Protein AF-0000000083614565 (afdb_homodimer)

Nearest PDB structures (foldseek):
  2i02-assembly1_A  TM=8.830E-01  e=3.604E-14  Nostoc punctiforme PCC 73102
  2fhq-assembly1_B  TM=9.033E-01  e=1.496E-10  Bacteroides thetaiotaomicron VPI-5482
  2ig6-assembly1_A  TM=7.491E-01  e=2.655E-07  Clostridium acetobutylicum
  5jab-assembly2_D  TM=7.308E-01  e=3.147E-07  Mycobacterium tuberculosis H37Rv
  2ig6-assembly1_B  TM=7.461E-01  e=6.574E-07  Clostridium acetobutylicum

Secondary structure (DSSP, 8-state):
--HHHHHHHHHHHHHHHHH-SEEEEEEE-TTS-EEEEEEEPP-S--SSEEEEEEESSSHHHHHHHH--EEEEEEESSEEEEEEEEEEEE--HHHHHHH--HHHHHHHTS-TTSTTEEEEEEEEEEEEEEESSSSS-EEEEEE---SSS--------SS------/--HHHHHHHHHHHHHHHHH-SEEEEEEE-TTS-EEEEEEEPP-S--SSEEEEEEESSSHHHHHHHH--EEEEEEESSEEEEEEEEEEEE--HHHHHHH--HHHHHHHTS-TTSTTEEEEEEEEEEEEEEESSSSS-EEEEEE---SSS--------SS------

Solvent-accessible surface area (backbone atoms only — not comparable to full-atom values): 18549 Å² total; per-residue (Å²): 126,54,74,64,57,47,52,51,52,47,50,50,51,37,50,54,58,62,70,41,59,57,30,32,46,30,42,40,43,94,87,66,46,36,48,50,45,81,39,59,47,57,91,55,84,64,80,51,52,47,44,33,77,48,57,59,89,37,70,66,44,53,19,38,75,74,42,31,56,23,25,38,38,34,52,73,80,40,36,34,21,36,22,29,39,47,43,82,43,86,45,68,68,59,40,51,71,72,54,50,69,67,53,31,66,72,68,70,51,60,65,79,43,84,52,50,37,30,41,38,31,44,46,41,33,30,35,33,31,42,62,78,50,94,56,72,46,71,47,80,44,61,59,72,70,81,78,87,87,73,80,75,74,76,79,52,82,84,63,86,71,78,73,127,125,52,74,65,55,47,51,51,51,49,50,49,52,36,50,53,59,61,69,40,58,59,29,31,46,31,42,40,42,92,87,66,46,38,48,48,46,82,40,57,46,56,90,56,86,64,79,53,53,46,44,33,78,48,56,58,88,36,71,67,46,53,18,38,75,73,44,30,56,23,27,37,38,33,54,72,81,40,37,34,22,36,22,29,39,46,40,84,44,86,48,67,68,58,40,51,71,72,55,51,70,68,53,30,66,73,66,71,51,60,66,81,42,85,51,52,36,30,41,37,31,44,46,41,33,30,35,34,32,41,62,79,53,94,58,74,46,72,48,81,43,62,59,73,69,84,78,85,83,71,79,76,73,75,80,41,89,74,70,81,70,77,74,124

Sequence (328 aa):
MNGEEYQKTRETLKNIVESADTAMLVTTTLDGHIVSRPMQLQKVEFNGDLWFLTLKDTEKYYEIKHNDVVNVVIAEKSYASITGHAEIVDDLELKKKFWNKAYEDMFNMDYTDPRVTLIKIHAESAEYWDTGSTVKSAFNFVRKVVGNEEPGKPSNSTNQTLELMNGEEYQKTRETLKNIVESADTAMLVTTTLDGHIVSRPMQLQKVEFNGDLWFLTLKDTEKYYEIKHNDVVNVVIAEKSYASITGHAEIVDDLELKKKFWNKAYEDMFNMDYTDPRVTLIKIHAESAEYWDTGSTVKSAFNFVRKVVGNEEPGKPSNSTNQTLEL

pLDDT: mean 84.55, std 22.76, range [18.48, 98.93]

Structure (mmCIF, N/CA/C/O backbone):
data_AF-0000000083614565-model_v1
#
loop_
_entity.id
_entity.type
_entity.pdbx_description
1 polymer 'General stress protein'
#
loop_
_atom_site.group_PDB
_atom_site.id
_atom_site.type_symbol
_atom_site.label_atom_id
_atom_site.label_alt_id
_atom_site.label_comp_id
_atom_site.label_asym_id
_atom_site.label_entity_id
_atom_site.label_seq_id
_atom_site.pdbx_PDB_ins_code
_atom_site.Cartn_x
_atom_site.Cartn_y
_atom_site.Cartn_z
_atom_site.occupancy
_atom_site.B_iso_or_equiv
_atom_site.auth_seq_id
_atom_site.auth_comp_id
_atom_site.auth_asym_id
_atom_site.auth_atom_id
_atom_site.pdbx_PDB_model_num
ATOM 1 N N . MET A 1 1 ? 25.786 -6.888 -3.552 1 58.86 1 MET A N 1
ATOM 2 C CA . MET A 1 1 ? 25.647 -5.749 -4.455 1 58.86 1 MET A CA 1
ATOM 3 C C . MET A 1 1 ? 26.898 -4.877 -4.426 1 58.86 1 MET A C 1
ATOM 5 O O . MET A 1 1 ? 27.426 -4.577 -3.354 1 58.86 1 MET A O 1
ATOM 9 N N . ASN A 1 2 ? 27.491 -4.634 -5.5 1 69.87 2 ASN A N 1
ATOM 10 C CA . ASN A 1 2 ? 28.674 -3.784 -5.434 1 69.87 2 ASN A CA 1
ATOM 11 C C . ASN A 1 2 ? 28.304 -2.328 -5.166 1 69.87 2 ASN A C 1
ATOM 13 O O . ASN A 1 2 ? 27.124 -1.976 -5.147 1 69.87 2 ASN A O 1
ATOM 17 N N . GLY A 1 3 ? 29.31 -1.625 -4.631 1 72.68 3 GLY A N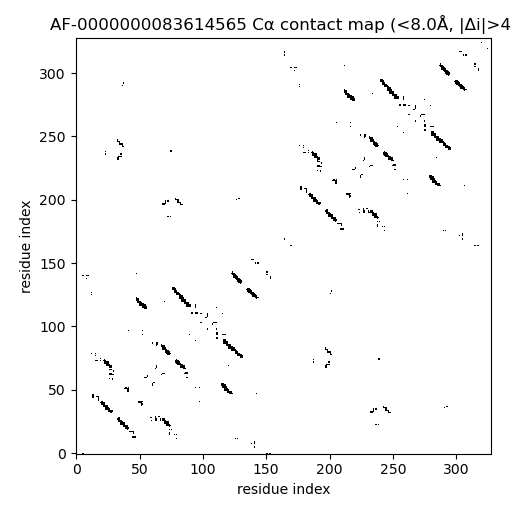 1
ATOM 18 C CA . GLY A 1 3 ? 29.124 -0.227 -4.275 1 72.68 3 GLY A CA 1
ATOM 19 C C . GLY A 1 3 ? 28.411 0.573 -5.349 1 72.68 3 GLY A C 1
ATOM 20 O O . GLY A 1 3 ? 27.541 1.392 -5.045 1 72.68 3 GLY A O 1
ATOM 21 N N . GLU A 1 4 ? 28.734 0.231 -6.579 1 76.77 4 GLU A N 1
ATOM 22 C CA . GLU A 1 4 ? 28.13 0.952 -7.696 1 76.77 4 GLU A CA 1
ATOM 23 C C . GLU A 1 4 ? 26.655 0.591 -7.852 1 76.77 4 GLU A C 1
ATOM 25 O O . GLU A 1 4 ? 25.822 1.462 -8.111 1 76.77 4 GLU A O 1
ATOM 30 N N . GLU A 1 5 ? 26.33 -0.685 -7.731 1 77.47 5 GLU A N 1
ATOM 31 C CA . GLU A 1 5 ? 24.944 -1.132 -7.827 1 77.47 5 GLU A CA 1
ATOM 32 C C . GLU A 1 5 ? 24.093 -0.537 -6.709 1 77.47 5 GLU A C 1
ATOM 34 O O . GLU A 1 5 ? 22.938 -0.169 -6.929 1 77.47 5 GLU A O 1
ATOM 39 N N . TYR A 1 6 ? 24.755 -0.404 -5.631 1 79.6 6 TYR A N 1
ATOM 40 C CA . TYR A 1 6 ? 24.063 0.183 -4.489 1 79.6 6 TYR A CA 1
ATOM 41 C C . TYR A 1 6 ? 23.741 1.651 -4.741 1 79.6 6 TYR A C 1
ATOM 43 O O . TYR A 1 6 ? 22.638 2.112 -4.438 1 79.6 6 TYR A O 1
ATOM 51 N N . GLN A 1 7 ? 24.734 2.347 -5.247 1 82.45 7 GLN A N 1
ATOM 52 C CA . GLN A 1 7 ? 24.531 3.765 -5.522 1 82.45 7 GLN A CA 1
ATOM 53 C C . GLN A 1 7 ? 23.455 3.971 -6.584 1 82.45 7 GLN A C 1
ATOM 55 O O . GLN A 1 7 ? 22.632 4.883 -6.474 1 82.45 7 GLN A O 1
ATOM 60 N N . LYS A 1 8 ? 23.493 3.136 -7.595 1 83.8 8 LYS A N 1
ATOM 61 C CA . LYS A 1 8 ? 22.494 3.239 -8.655 1 83.8 8 LYS A CA 1
ATOM 62 C C . LYS A 1 8 ? 21.094 2.954 -8.12 1 83.8 8 LYS A C 1
ATOM 64 O O . LYS A 1 8 ? 20.135 3.639 -8.481 1 83.8 8 LYS A O 1
ATOM 69 N N . THR A 1 9 ? 21.021 1.896 -7.278 1 83.84 9 THR A N 1
ATOM 70 C CA . THR A 1 9 ? 19.739 1.533 -6.686 1 83.84 9 THR A CA 1
ATOM 71 C C . THR A 1 9 ? 19.216 2.656 -5.796 1 83.84 9 THR A C 1
ATOM 73 O O . THR A 1 9 ? 18.023 2.966 -5.813 1 83.84 9 THR A O 1
ATOM 76 N N . ARG A 1 10 ? 20.087 3.237 -5.092 1 87.39 10 ARG A N 1
ATOM 77 C CA . ARG A 1 10 ? 19.714 4.347 -4.222 1 87.39 10 ARG A CA 1
ATOM 78 C C . ARG A 1 10 ? 19.212 5.536 -5.035 1 87.39 10 ARG A C 1
ATOM 80 O O . ARG A 1 10 ? 18.23 6.181 -4.661 1 87.39 10 ARG A O 1
ATOM 87 N N . GLU A 1 11 ? 19.903 5.868 -6.072 1 91.53 11 GLU A N 1
ATOM 88 C CA . GLU A 1 11 ? 19.517 6.982 -6.933 1 91.53 11 GLU A CA 1
ATOM 89 C C . GLU A 1 11 ? 18.156 6.737 -7.577 1 91.53 11 GLU A C 1
ATOM 91 O O . GLU A 1 11 ? 17.352 7.661 -7.713 1 91.53 11 GLU A O 1
ATOM 96 N N . THR A 1 12 ? 17.962 5.491 -7.965 1 91.2 12 THR A N 1
ATOM 97 C CA . THR A 1 12 ? 16.675 5.141 -8.555 1 91.2 12 THR A CA 1
ATOM 98 C C . THR A 1 12 ? 15.546 5.34 -7.547 1 91.2 12 THR A C 1
ATOM 100 O O . THR A 1 12 ? 14.509 5.921 -7.875 1 91.2 12 THR A O 1
ATOM 103 N N . LEU A 1 13 ? 15.774 4.84 -6.328 1 92.56 13 LEU A N 1
ATOM 104 C CA . LEU A 1 13 ? 14.779 5.024 -5.277 1 92.56 13 LEU A CA 1
ATOM 105 C C . LEU A 1 13 ? 14.538 6.506 -5.011 1 92.56 13 LEU A C 1
ATOM 107 O O . LEU A 1 13 ? 13.392 6.934 -4.852 1 92.56 13 LEU A O 1
ATOM 111 N N . LYS A 1 14 ? 15.598 7.246 -4.949 1 94.92 14 LYS A N 1
ATOM 112 C CA . LYS A 1 14 ? 15.504 8.692 -4.771 1 94.92 14 LYS A CA 1
ATOM 113 C C . LYS A 1 14 ? 14.632 9.324 -5.852 1 94.92 14 LYS A C 1
ATOM 115 O O . LYS A 1 14 ? 13.744 10.124 -5.551 1 94.92 14 LYS A O 1
ATOM 120 N N . ASN A 1 15 ? 14.87 8.936 -7.072 1 95.5 15 ASN A N 1
ATOM 121 C CA . ASN A 1 15 ? 14.099 9.478 -8.186 1 95.5 15 ASN A CA 1
ATOM 122 C C . ASN A 1 15 ? 12.622 9.109 -8.077 1 95.5 15 ASN A C 1
ATOM 124 O O . ASN A 1 15 ? 11.75 9.929 -8.369 1 95.5 15 ASN A O 1
ATOM 128 N N . ILE A 1 16 ? 12.341 7.866 -7.668 1 95.2 16 ILE A N 1
ATOM 129 C CA . ILE A 1 16 ? 10.962 7.414 -7.518 1 95.2 16 ILE A CA 1
ATOM 130 C C . ILE A 1 16 ? 10.258 8.251 -6.453 1 95.2 16 ILE A C 1
ATOM 132 O O . ILE A 1 16 ? 9.162 8.767 -6.684 1 95.2 16 ILE A O 1
ATOM 136 N N . VAL A 1 17 ? 10.897 8.437 -5.346 1 96.72 17 VAL A N 1
ATOM 137 C CA . VAL A 1 17 ? 10.305 9.151 -4.22 1 96.72 17 VAL A CA 1
ATOM 138 C C . VAL A 1 17 ? 10.114 10.622 -4.583 1 96.72 17 VAL A C 1
ATOM 140 O O . VAL A 1 17 ? 9.041 11.188 -4.361 1 96.72 17 VAL A O 1
ATOM 143 N N . GLU A 1 18 ? 11.096 11.227 -5.196 1 97.36 18 GLU A N 1
ATOM 144 C CA . GLU A 1 18 ? 11.075 12.663 -5.457 1 97.36 18 GLU A CA 1
ATOM 145 C C . GLU A 1 18 ? 10.127 13.003 -6.603 1 97.36 18 GLU A C 1
ATOM 147 O O . GLU A 1 18 ? 9.649 14.134 -6.706 1 97.36 18 GLU A O 1
ATOM 152 N N . SER A 1 19 ? 9.859 12.031 -7.432 1 96.18 19 SER A N 1
ATOM 153 C CA . SER A 1 19 ? 8.974 12.285 -8.564 1 96.18 19 SER A CA 1
ATOM 154 C C . SER A 1 19 ? 7.519 12.007 -8.201 1 96.18 19 SER A C 1
ATOM 156 O O . SER A 1 19 ? 6.606 12.394 -8.934 1 96.18 19 SER A O 1
ATOM 158 N N . ALA A 1 20 ? 7.322 11.289 -7.1 1 96.16 20 ALA A N 1
ATOM 159 C CA . ALA A 1 20 ? 5.962 10.922 -6.712 1 96.16 20 ALA A CA 1
ATOM 160 C C . ALA A 1 20 ? 5.259 12.083 -6.015 1 96.16 20 ALA A C 1
ATOM 162 O O . ALA A 1 20 ? 5.869 12.797 -5.216 1 96.16 20 ALA A O 1
ATOM 163 N N . ASP A 1 21 ? 3.979 12.268 -6.326 1 95.17 21 ASP A N 1
ATOM 164 C CA . ASP A 1 21 ? 3.182 13.28 -5.64 1 95.17 21 ASP A CA 1
ATOM 165 C C . ASP A 1 21 ? 2.485 12.693 -4.415 1 95.17 21 ASP A C 1
ATOM 167 O O . ASP A 1 21 ? 2.428 13.331 -3.361 1 95.17 21 ASP A O 1
ATOM 171 N N . THR A 1 22 ? 1.951 11.491 -4.629 1 95.91 22 THR A N 1
ATOM 172 C CA . THR A 1 22 ? 1.125 10.829 -3.625 1 95.91 22 THR A CA 1
ATOM 173 C C . THR A 1 22 ? 1.671 9.44 -3.307 1 95.91 22 THR A C 1
ATOM 175 O O . THR A 1 22 ? 2.139 8.732 -4.2 1 95.91 22 THR A O 1
ATOM 178 N N . ALA A 1 23 ? 1.703 9.103 -2.107 1 97.81 23 ALA A N 1
ATOM 179 C CA . ALA A 1 23 ? 2.019 7.75 -1.657 1 97.81 23 ALA A CA 1
ATOM 180 C C . ALA A 1 23 ? 0.919 7.202 -0.752 1 97.81 23 ALA A C 1
ATOM 182 O O . ALA A 1 23 ? 0.152 7.968 -0.163 1 97.81 23 ALA A O 1
ATOM 183 N N . MET A 1 24 ? 0.775 5.904 -0.728 1 98.7 24 MET A N 1
ATOM 184 C CA . MET A 1 24 ? -0.127 5.265 0.226 1 98.7 24 MET A CA 1
ATOM 185 C C . MET A 1 24 ? 0.608 4.906 1.513 1 98.7 24 MET A C 1
ATOM 187 O O . MET A 1 24 ? 1.548 4.11 1.495 1 98.7 24 MET A O 1
ATOM 191 N N . LEU A 1 25 ? 0.215 5.524 2.587 1 98.86 25 LEU A N 1
ATOM 192 C CA . LEU A 1 25 ? 0.78 5.193 3.891 1 98.86 25 LEU A CA 1
ATOM 193 C C . LEU A 1 25 ? 0.051 4.006 4.514 1 98.86 25 LEU A C 1
ATOM 195 O O . LEU A 1 25 ? -1.17 4.041 4.681 1 98.86 25 LEU A O 1
ATOM 199 N N . VAL A 1 26 ? 0.798 3.001 4.824 1 98.92 26 VAL A N 1
ATOM 200 C CA . VAL A 1 26 ? 0.252 1.77 5.385 1 98.92 26 VAL A CA 1
ATOM 201 C C . VAL A 1 26 ? 0.579 1.691 6.875 1 98.92 26 VAL A C 1
ATOM 203 O O . VAL A 1 26 ? 1.743 1.798 7.268 1 98.92 26 VAL A O 1
ATOM 206 N N . THR A 1 27 ? -0.411 1.567 7.648 1 98.87 27 THR A N 1
ATOM 207 C CA . THR A 1 27 ? -0.255 1.433 9.092 1 98.87 27 THR A CA 1
ATOM 208 C C . THR A 1 27 ? -1.051 0.24 9.614 1 98.87 27 THR A C 1
ATOM 210 O O . THR A 1 27 ? -1.873 -0.328 8.892 1 98.87 27 THR A O 1
ATOM 213 N N . THR A 1 28 ? -0.755 -0.182 10.808 1 98.52 28 THR A N 1
ATOM 214 C CA . THR A 1 28 ? -1.524 -1.194 11.525 1 98.52 28 THR A CA 1
ATOM 215 C C . THR A 1 28 ? -2.507 -0.542 12.493 1 98.52 28 THR A C 1
ATOM 217 O O . THR A 1 28 ? -2.117 0.292 13.313 1 98.52 28 THR A O 1
ATOM 220 N N . THR A 1 29 ? -3.742 -0.904 12.336 1 97.83 29 THR A N 1
ATOM 221 C CA . THR A 1 29 ? -4.763 -0.36 13.224 1 97.83 29 THR A CA 1
ATOM 222 C C . THR A 1 29 ? -4.609 -0.922 14.634 1 97.83 29 THR A C 1
ATOM 224 O O . THR A 1 29 ? -3.877 -1.892 14.845 1 97.83 29 THR A O 1
ATOM 227 N N . LEU A 1 30 ? -5.283 -0.329 15.571 1 96.16 30 LEU A N 1
ATOM 228 C CA . LEU A 1 30 ? -5.194 -0.733 16.97 1 96.16 30 LEU A CA 1
ATOM 229 C C . LEU A 1 30 ? -5.722 -2.151 17.161 1 96.16 30 LEU A C 1
ATOM 231 O O . LEU A 1 30 ? -5.285 -2.864 18.067 1 96.16 30 LEU A O 1
ATOM 235 N N . ASP A 1 31 ? -6.598 -2.599 16.26 1 95.41 31 ASP A N 1
ATOM 236 C CA . ASP A 1 31 ? -7.168 -3.939 16.36 1 95.41 31 ASP A CA 1
ATOM 237 C C . ASP A 1 31 ? -6.407 -4.927 15.479 1 95.41 31 ASP A C 1
ATOM 239 O O . ASP A 1 31 ? -6.837 -6.068 15.303 1 95.41 31 ASP A O 1
ATOM 243 N N . GLY A 1 32 ? -5.361 -4.461 14.856 1 95.74 32 GLY A N 1
ATOM 244 C CA . GLY A 1 32 ? -4.438 -5.394 14.23 1 95.74 32 GLY A CA 1
ATOM 245 C C . GLY A 1 32 ? -4.629 -5.506 12.729 1 95.74 32 GLY A C 1
ATOM 246 O O . GLY A 1 32 ? -3.926 -6.269 12.064 1 95.74 32 GLY A O 1
ATOM 247 N N . HIS A 1 33 ? -5.543 -4.709 12.161 1 97.34 33 HIS A N 1
ATOM 248 C CA . HIS A 1 33 ? -5.702 -4.706 10.711 1 97.34 33 HIS A CA 1
ATOM 249 C C . HIS A 1 33 ? -4.666 -3.807 10.044 1 97.34 33 HIS A C 1
ATOM 251 O O . HIS A 1 33 ? -4.064 -2.954 10.701 1 97.34 33 HIS A O 1
ATOM 257 N N . ILE A 1 34 ? -4.415 -4.088 8.792 1 98.68 34 ILE A N 1
ATOM 258 C CA . ILE A 1 34 ? -3.534 -3.25 7.987 1 98.68 34 ILE A CA 1
ATOM 259 C C . ILE A 1 34 ? -4.366 -2.373 7.054 1 98.68 34 ILE A C 1
ATOM 261 O O . ILE A 1 34 ? -5.24 -2.87 6.34 1 98.68 34 ILE A O 1
ATOM 265 N N . VAL A 1 35 ? -4.135 -1.108 7.1 1 98.43 35 VAL A N 1
ATOM 266 C CA . VAL A 1 35 ? -4.889 -0.166 6.279 1 98.43 35 VAL A CA 1
ATOM 267 C C . VAL A 1 35 ? -3.931 0.809 5.598 1 98.43 35 VAL A C 1
ATOM 269 O O . VAL A 1 35 ? -2.793 0.982 6.041 1 98.43 35 VAL A O 1
ATOM 272 N N . SER A 1 36 ? -4.372 1.404 4.539 1 98.62 36 SER A N 1
ATOM 273 C CA . SER A 1 36 ? -3.581 2.385 3.803 1 98.62 36 SER A CA 1
ATOM 274 C C . SER A 1 36 ? -4.434 3.574 3.375 1 98.62 36 SER A C 1
ATOM 276 O O . SER A 1 36 ? -5.657 3.461 3.267 1 98.62 36 SER A O 1
ATOM 278 N N . ARG A 1 37 ? -3.817 4.713 3.174 1 97.35 37 ARG A N 1
ATOM 279 C CA . ARG A 1 37 ? -4.491 5.899 2.656 1 97.35 37 ARG A CA 1
ATOM 280 C C . ARG A 1 37 ? -3.527 6.776 1.864 1 97.35 37 ARG A C 1
ATOM 282 O O . ARG A 1 37 ? -2.322 6.777 2.127 1 97.35 37 ARG A O 1
ATOM 289 N N . PRO A 1 38 ? -4.065 7.446 0.902 1 96.85 38 PRO A N 1
ATOM 290 C CA . PRO A 1 38 ? -3.186 8.344 0.149 1 96.85 38 PRO A CA 1
ATOM 291 C C . PRO A 1 38 ? -2.742 9.555 0.965 1 96.85 38 PRO A C 1
ATOM 293 O O . PRO A 1 38 ? -3.552 10.158 1.673 1 96.85 38 PRO A O 1
ATOM 296 N N . MET A 1 39 ? -1.475 9.829 0.902 1 96.19 39 MET A N 1
ATOM 297 C CA . MET A 1 39 ? -0.857 10.993 1.531 1 96.19 39 MET A CA 1
ATOM 298 C C . MET A 1 39 ? 0.026 11.742 0.539 1 96.19 39 MET A C 1
ATOM 300 O O . MET A 1 39 ? 0.736 11.124 -0.257 1 96.19 39 MET A O 1
ATOM 304 N N . GLN A 1 40 ? -0.013 13.038 0.583 1 96.11 40 GLN A N 1
ATOM 305 C CA . GLN A 1 40 ? 0.881 13.841 -0.246 1 96.11 40 GLN A CA 1
ATOM 306 C C . GLN A 1 40 ? 2.312 13.792 0.282 1 96.11 40 GLN A C 1
ATOM 308 O O . GLN A 1 40 ? 2.562 14.113 1.445 1 96.11 40 GLN A O 1
ATOM 313 N N . LEU A 1 41 ? 3.218 13.355 -0.574 1 97.21 41 LEU A N 1
ATOM 314 C CA . LEU A 1 41 ? 4.631 13.356 -0.21 1 97.21 41 LEU A CA 1
ATOM 315 C C . LEU A 1 41 ? 5.205 14.768 -0.262 1 97.21 41 LEU A C 1
ATOM 317 O O . LEU A 1 41 ? 4.972 15.502 -1.225 1 97.21 41 LEU A O 1
ATOM 321 N N . GLN A 1 42 ? 5.925 15.113 0.789 1 97.02 42 GLN A N 1
ATOM 322 C CA . GLN A 1 42 ? 6.586 16.413 0.767 1 97.02 42 GLN A CA 1
ATOM 323 C C . GLN A 1 42 ? 7.819 16.389 -0.133 1 97.02 42 GLN A C 1
ATOM 325 O O . GLN A 1 42 ? 8.566 15.409 -0.146 1 97.02 42 GLN A O 1
ATOM 330 N N . LYS A 1 43 ? 7.981 17.49 -0.899 1 94.47 43 LYS A N 1
ATOM 331 C CA . LYS A 1 43 ? 9.042 17.565 -1.9 1 94.47 43 LYS A CA 1
ATOM 332 C C . LYS A 1 43 ? 10.357 18.019 -1.273 1 94.47 43 LYS A C 1
ATOM 334 O O . LYS A 1 43 ? 10.643 19.217 -1.217 1 94.47 43 LYS A O 1
ATOM 339 N N . VAL A 1 44 ? 11.097 17.111 -0.772 1 93.6 44 VAL A N 1
ATOM 340 C CA . VAL A 1 44 ? 12.435 17.342 -0.238 1 93.6 44 VAL A CA 1
ATOM 341 C C . VAL A 1 44 ? 13.399 16.294 -0.788 1 93.6 44 VAL A C 1
ATOM 343 O O . VAL A 1 44 ? 12.972 15.263 -1.314 1 93.6 44 VAL A O 1
ATOM 346 N N . GLU A 1 45 ? 14.673 16.624 -0.673 1 93.51 45 GLU A N 1
ATOM 347 C CA . GLU A 1 45 ? 15.672 15.642 -1.084 1 93.51 45 GLU A CA 1
ATOM 348 C C . GLU A 1 45 ? 15.565 14.366 -0.254 1 93.51 45 GLU A C 1
ATOM 350 O O . GLU A 1 45 ? 15.54 14.42 0.978 1 93.51 45 GLU A O 1
ATOM 355 N N . PHE A 1 46 ? 15.455 13.305 -0.947 1 93.72 46 PHE A N 1
ATOM 356 C CA . PHE A 1 46 ? 15.32 12.03 -0.252 1 93.72 46 PHE A CA 1
ATOM 357 C C . PHE A 1 46 ? 16.659 11.579 0.319 1 93.72 46 PHE A C 1
ATOM 359 O O . PHE A 1 46 ? 17.601 11.314 -0.431 1 93.72 46 PHE A O 1
ATOM 366 N N . ASN A 1 47 ? 16.745 11.467 1.576 1 92.58 47 ASN A N 1
ATOM 367 C CA . ASN A 1 47 ? 17.935 11.023 2.294 1 92.58 47 ASN A CA 1
ATOM 368 C C . ASN A 1 47 ? 17.649 9.786 3.141 1 92.58 47 ASN A C 1
ATOM 370 O O . ASN A 1 47 ? 18.386 9.49 4.083 1 92.58 47 ASN A O 1
ATOM 374 N N . GLY A 1 48 ? 16.547 9.128 2.894 1 94.05 48 GLY A N 1
ATOM 375 C CA . GLY A 1 48 ? 16.11 7.985 3.681 1 94.05 48 GLY A CA 1
ATOM 376 C C . GLY A 1 48 ? 14.873 8.271 4.511 1 94.05 48 GLY A C 1
ATOM 377 O O . GLY A 1 48 ? 14.274 7.354 5.077 1 94.05 48 GLY A O 1
ATOM 378 N N . ASP A 1 49 ? 14.583 9.571 4.5 1 96.89 49 ASP A N 1
ATOM 379 C CA . ASP A 1 49 ? 13.393 9.971 5.245 1 96.89 49 ASP A CA 1
ATOM 380 C C . ASP A 1 49 ? 12.278 10.416 4.3 1 96.89 49 ASP A C 1
ATOM 382 O O . ASP A 1 49 ? 12.54 11.057 3.281 1 96.89 49 ASP A O 1
ATOM 386 N N . LEU A 1 50 ? 11.123 10.071 4.63 1 98.59 50 LEU A N 1
ATOM 387 C CA . LEU A 1 50 ? 9.924 10.579 3.973 1 98.59 50 LEU A CA 1
ATOM 388 C C . LEU A 1 50 ? 9.124 11.472 4.915 1 98.59 50 LEU A C 1
ATOM 390 O O . LEU A 1 50 ? 9.045 11.201 6.116 1 98.59 50 LEU A O 1
ATOM 394 N N . TRP A 1 51 ? 8.458 12.483 4.323 1 98.67 51 TRP A N 1
ATOM 395 C CA . TRP A 1 51 ? 7.743 13.459 5.138 1 98.67 51 TRP A CA 1
ATOM 396 C C . TRP A 1 51 ? 6.31 13.634 4.646 1 98.67 51 TRP A C 1
ATOM 398 O O . TRP A 1 51 ? 6.071 13.752 3.442 1 98.67 51 TRP A O 1
ATOM 408 N N . PHE A 1 52 ? 5.423 13.681 5.604 1 98.3 52 PHE A N 1
ATOM 409 C CA . PHE A 1 52 ? 4.018 13.99 5.364 1 98.3 52 PHE A CA 1
ATOM 410 C C . PHE A 1 52 ? 3.515 15.031 6.357 1 98.3 52 PHE A C 1
ATOM 412 O O . PHE A 1 52 ? 3.931 15.041 7.518 1 98.3 52 PHE A O 1
ATOM 419 N N . LEU A 1 53 ? 2.654 15.869 5.893 1 97.97 53 LEU A N 1
ATOM 420 C CA . LEU A 1 53 ? 1.919 16.786 6.758 1 97.97 53 LEU A CA 1
ATOM 421 C C . LEU A 1 53 ? 0.511 16.266 7.029 1 97.97 53 LEU A C 1
ATOM 423 O O . LEU A 1 53 ? -0.165 15.787 6.116 1 97.97 53 LEU A O 1
ATOM 427 N N . THR A 1 54 ? 0.09 16.304 8.288 1 96.89 54 THR A N 1
ATOM 428 C CA . THR A 1 54 ? -1.228 15.802 8.66 1 96.89 54 THR A CA 1
ATOM 429 C C . THR A 1 54 ? -1.726 16.479 9.933 1 96.89 54 THR A C 1
ATOM 431 O O . THR A 1 54 ? -1.158 17.481 10.373 1 96.89 54 THR A O 1
ATOM 434 N N . LEU A 1 55 ? -2.875 16.044 10.353 1 97.21 55 LEU A N 1
ATOM 435 C CA . LEU A 1 55 ? -3.447 16.517 11.609 1 97.21 55 LEU A CA 1
ATOM 436 C C . LEU A 1 55 ? -3.272 15.479 12.712 1 97.21 55 LEU A C 1
ATOM 438 O O . LEU A 1 55 ? -3.3 14.275 12.447 1 97.21 55 LEU A O 1
ATOM 442 N N . LYS A 1 56 ? -3.072 15.951 13.923 1 97.62 56 LYS A N 1
ATOM 443 C CA . LYS A 1 56 ? -3.086 15.088 15.1 1 97.62 56 LYS A CA 1
ATOM 444 C C . LYS A 1 56 ? -4.463 14.464 15.308 1 97.62 56 LYS A C 1
ATOM 446 O O . LYS A 1 56 ? -5.442 14.889 14.691 1 97.62 56 LYS A O 1
ATOM 451 N N . ASP A 1 57 ? -4.502 13.418 16.06 1 95.8 57 ASP A N 1
ATOM 452 C CA . ASP A 1 57 ? -5.708 12.742 16.527 1 95.8 57 ASP A CA 1
ATOM 453 C C . ASP A 1 57 ? -6.516 12.188 15.355 1 95.8 57 ASP A C 1
ATOM 455 O O . ASP A 1 57 ? -7.742 12.318 15.324 1 95.8 57 ASP A O 1
ATOM 459 N N . THR A 1 58 ? -5.897 11.865 14.322 1 95.83 58 THR A N 1
ATOM 460 C CA . THR A 1 58 ? -6.455 11.084 13.224 1 95.83 58 THR A CA 1
ATOM 461 C C . THR A 1 58 ? -6.149 9.6 13.405 1 95.83 58 THR A C 1
ATOM 463 O O . THR A 1 58 ? -5.367 9.224 14.28 1 95.83 58 THR A O 1
ATOM 466 N N . GLU A 1 59 ? -6.748 8.743 12.691 1 95.65 59 GLU A N 1
ATOM 467 C CA . GLU A 1 59 ? -6.531 7.304 12.801 1 95.65 59 GLU A CA 1
ATOM 468 C C . GLU A 1 59 ? -5.054 6.955 12.645 1 95.65 59 GLU A C 1
ATOM 470 O O . GLU A 1 59 ? -4.49 6.234 13.471 1 95.65 59 GLU A O 1
ATOM 475 N N . LYS A 1 60 ? -4.488 7.526 11.573 1 97.72 60 LYS A N 1
ATOM 476 C CA . LYS A 1 60 ? -3.08 7.218 11.338 1 97.72 60 LYS A CA 1
ATOM 477 C C . LYS A 1 60 ? -2.207 7.727 12.481 1 97.72 60 LYS A C 1
ATOM 479 O O . LYS A 1 60 ? -1.202 7.103 12.827 1 97.72 60 LYS A O 1
ATOM 484 N N . TYR A 1 61 ? -2.562 8.858 13.045 1 98.05 61 TYR A N 1
ATOM 485 C CA . TYR A 1 61 ? -1.835 9.43 14.172 1 98.05 61 TYR A CA 1
ATOM 486 C C . TYR A 1 61 ? -1.804 8.462 15.349 1 98.05 61 TYR A C 1
ATOM 488 O O . TYR A 1 61 ? -0.733 8.152 15.877 1 98.05 61 TYR A O 1
ATOM 496 N N . TYR A 1 62 ? -2.89 7.936 15.743 1 98.2 62 TYR A N 1
ATOM 497 C CA . TYR A 1 62 ? -2.981 7.01 16.866 1 98.2 62 TYR A CA 1
ATOM 498 C C . TYR A 1 62 ? -2.319 5.679 16.531 1 98.2 62 TYR A C 1
ATOM 500 O O . TYR A 1 62 ? -1.684 5.06 17.388 1 98.2 62 TYR A O 1
ATOM 508 N N . GLU A 1 63 ? -2.513 5.254 15.301 1 98.63 63 GLU A N 1
ATOM 509 C CA . GLU A 1 63 ? -1.912 3.996 14.867 1 98.63 63 GLU A CA 1
ATOM 510 C C . GLU A 1 63 ? -0.39 4.049 14.964 1 98.63 63 GLU A C 1
ATOM 512 O O . GLU A 1 63 ? 0.237 3.118 15.473 1 98.63 63 GLU A O 1
ATOM 517 N N . ILE A 1 64 ? 0.201 5.152 14.469 1 98.66 64 ILE A N 1
ATOM 518 C CA . ILE A 1 64 ? 1.65 5.321 14.463 1 98.66 64 ILE A CA 1
ATOM 519 C C . ILE A 1 64 ? 2.166 5.398 15.898 1 98.66 64 ILE A C 1
ATOM 521 O O . ILE A 1 64 ? 3.232 4.861 16.21 1 98.66 64 ILE A O 1
ATOM 525 N N . LYS A 1 65 ? 1.457 6.038 16.786 1 98.07 65 LYS A N 1
ATOM 526 C CA . LYS A 1 65 ? 1.845 6.126 18.191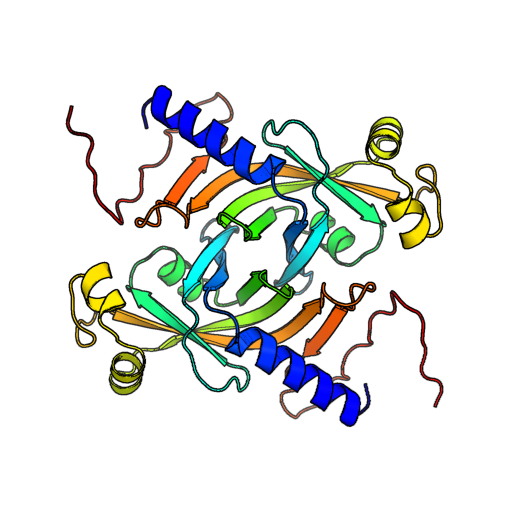 1 98.07 65 LYS A CA 1
ATOM 527 C C . LYS A 1 65 ? 1.84 4.749 18.85 1 98.07 65 LYS A C 1
ATOM 529 O O . LYS A 1 65 ? 2.642 4.482 19.747 1 98.07 65 LYS A O 1
ATOM 534 N N . HIS A 1 66 ? 1.009 3.933 18.414 1 97.58 66 HIS A N 1
ATOM 535 C CA . HIS A 1 66 ? 0.877 2.595 18.979 1 97.58 66 HIS A CA 1
ATOM 536 C C . HIS A 1 66 ? 1.886 1.633 18.359 1 97.58 66 HIS A C 1
ATOM 538 O O . HIS A 1 66 ? 2.401 0.744 19.04 1 97.58 66 HIS A O 1
ATOM 544 N N . ASN A 1 67 ? 2.075 1.672 17.1 1 98.16 67 ASN A N 1
ATOM 545 C CA . ASN A 1 67 ? 3 0.874 16.302 1 98.16 67 ASN A CA 1
ATOM 546 C C . ASN A 1 67 ? 3.642 1.702 15.192 1 98.16 67 ASN A C 1
ATOM 548 O O . ASN A 1 67 ? 2.977 2.066 14.221 1 98.16 67 ASN A O 1
ATOM 552 N N . ASP A 1 68 ? 4.907 1.93 15.307 1 98.67 68 ASP A N 1
ATOM 553 C CA . ASP A 1 68 ? 5.552 2.877 14.402 1 98.67 68 ASP A CA 1
ATOM 554 C C . ASP A 1 68 ? 6.069 2.175 13.149 1 98.67 68 ASP A C 1
ATOM 556 O O . ASP A 1 68 ? 6.689 2.804 12.289 1 98.67 68 ASP A O 1
ATOM 560 N N . VAL A 1 69 ? 5.934 0.815 13.081 1 98.66 69 VAL A N 1
ATOM 561 C CA . VAL A 1 69 ? 6.303 0.067 11.884 1 98.66 69 VAL A CA 1
ATOM 562 C C . VAL A 1 69 ? 5.316 0.373 10.759 1 98.66 69 VAL A C 1
ATOM 564 O O . VAL A 1 69 ? 4.119 0.104 10.886 1 98.66 69 VAL A O 1
ATOM 567 N N . VAL A 1 70 ? 5.767 0.938 9.702 1 98.92 70 VAL A N 1
ATOM 568 C CA . VAL A 1 70 ? 4.885 1.366 8.621 1 98.92 70 VAL A CA 1
ATOM 569 C C . VAL A 1 70 ? 5.481 0.96 7.275 1 98.92 70 VAL A C 1
ATOM 571 O O . VAL A 1 70 ? 6.619 0.49 7.21 1 98.92 70 VAL A O 1
ATOM 574 N N . ASN A 1 71 ? 4.743 1.042 6.264 1 98.91 71 ASN A N 1
ATOM 575 C CA . ASN A 1 71 ? 5.141 0.918 4.866 1 98.91 71 ASN A CA 1
ATOM 576 C C . ASN A 1 71 ? 4.583 2.06 4.021 1 98.91 71 ASN A C 1
ATOM 578 O O . ASN A 1 71 ? 3.48 2.546 4.276 1 98.91 71 ASN A O 1
ATOM 582 N N . VAL A 1 72 ? 5.33 2.505 3.123 1 98.87 72 VAL A N 1
ATOM 583 C CA . VAL A 1 72 ? 4.904 3.498 2.143 1 98.87 72 VAL A CA 1
ATOM 584 C C . VAL A 1 72 ? 4.914 2.884 0.745 1 98.87 72 VAL A C 1
ATOM 586 O O . VAL A 1 72 ? 5.947 2.392 0.284 1 98.87 72 VAL A O 1
ATOM 589 N N . VAL A 1 73 ? 3.782 2.962 0.101 1 98.84 73 VAL A N 1
ATOM 590 C CA . VAL A 1 73 ? 3.614 2.404 -1.236 1 98.84 73 VAL A CA 1
ATOM 591 C C . VAL A 1 73 ? 3.571 3.531 -2.266 1 98.84 73 VAL A C 1
ATOM 593 O O . VAL A 1 73 ? 2.742 4.438 -2.168 1 98.84 73 VAL A O 1
ATOM 596 N N . ILE A 1 74 ? 4.463 3.508 -3.183 1 98 74 ILE A N 1
ATOM 597 C CA . ILE A 1 74 ? 4.398 4.37 -4.358 1 98 74 ILE A CA 1
ATOM 598 C C . ILE A 1 74 ? 4.079 3.534 -5.595 1 98 74 ILE A C 1
ATOM 600 O O . ILE A 1 74 ? 4.788 2.573 -5.903 1 98 74 ILE A O 1
ATOM 604 N N . ALA A 1 75 ? 2.968 3.801 -6.23 1 96.43 75 ALA A N 1
ATOM 605 C CA . ALA A 1 75 ? 2.515 3.09 -7.423 1 96.43 75 ALA A CA 1
ATOM 606 C C . ALA A 1 75 ? 2.079 4.067 -8.511 1 96.43 75 ALA A C 1
ATOM 608 O O . ALA A 1 75 ? 0.883 4.233 -8.763 1 96.43 75 ALA A O 1
ATOM 609 N N . GLU A 1 76 ? 2.908 4.694 -9.164 1 92.54 76 GLU A N 1
ATOM 610 C CA . GLU A 1 76 ? 2.673 5.612 -10.274 1 92.54 76 GLU A CA 1
ATOM 611 C C . GLU A 1 76 ? 3.371 5.134 -11.543 1 92.54 76 GLU A C 1
ATOM 613 O O . GLU A 1 76 ? 3.067 4.055 -12.056 1 92.54 76 GLU A O 1
ATOM 618 N N . LYS A 1 77 ? 4.492 5.726 -11.918 1 88.12 77 LYS A N 1
ATOM 619 C CA . LYS A 1 77 ? 5.262 5.269 -13.071 1 88.12 77 LYS A CA 1
ATOM 620 C C . LYS A 1 77 ? 6.083 4.03 -12.729 1 88.12 77 LYS A C 1
ATOM 622 O O . LYS A 1 77 ? 6.365 3.205 -13.6 1 88.12 77 LYS A O 1
ATOM 627 N N . SER A 1 78 ? 6.518 3.98 -11.534 1 92.62 78 SER A N 1
ATOM 628 C CA . SER A 1 78 ? 7.203 2.845 -10.923 1 92.62 78 SER A CA 1
ATOM 629 C C . SER A 1 78 ? 6.531 2.431 -9.619 1 92.62 78 SER A C 1
ATOM 631 O O . SER A 1 78 ? 5.66 3.14 -9.11 1 92.62 78 SER A O 1
ATOM 633 N N . TYR A 1 79 ? 6.882 1.234 -9.226 1 96.2 79 TYR A N 1
ATOM 634 C CA . TYR A 1 79 ? 6.404 0.775 -7.926 1 96.2 79 TYR A CA 1
ATOM 635 C C . TYR A 1 79 ? 7.518 0.825 -6.887 1 96.2 79 TYR A C 1
ATOM 637 O O . TYR A 1 79 ? 8.67 0.503 -7.187 1 96.2 79 TYR A O 1
ATOM 645 N N . ALA A 1 80 ? 7.189 1.202 -5.732 1 97.02 80 ALA A N 1
ATOM 646 C CA . ALA A 1 80 ? 8.137 1.123 -4.625 1 97.02 80 ALA A CA 1
ATOM 647 C C . ALA A 1 80 ? 7.434 0.738 -3.326 1 97.02 80 ALA A C 1
ATOM 649 O O . ALA A 1 80 ? 6.321 1.195 -3.057 1 97.02 80 ALA A O 1
ATOM 650 N N . SER A 1 81 ? 8.004 -0.127 -2.616 1 97.95 81 SER A N 1
ATOM 651 C CA . SER A 1 81 ? 7.667 -0.491 -1.243 1 97.95 81 SER A CA 1
ATOM 652 C C . SER A 1 81 ? 8.752 -0.041 -0.27 1 97.95 81 SER A C 1
ATOM 654 O O . SER A 1 81 ? 9.868 -0.564 -0.292 1 97.95 81 SER A O 1
ATOM 656 N N . ILE A 1 82 ? 8.425 0.904 0.58 1 98.2 82 ILE A N 1
ATOM 657 C CA . ILE A 1 82 ? 9.399 1.414 1.539 1 98.2 82 ILE A CA 1
ATOM 658 C C . ILE A 1 82 ? 8.955 1.069 2.959 1 98.2 82 ILE A C 1
ATOM 660 O O . ILE A 1 82 ? 7.894 1.509 3.408 1 98.2 82 ILE A O 1
ATOM 664 N N . THR A 1 83 ? 9.736 0.271 3.608 1 98.4 83 THR A N 1
ATOM 665 C CA . THR A 1 83 ? 9.463 -0.169 4.971 1 98.4 83 THR A CA 1
ATOM 666 C C . THR A 1 83 ? 10.316 0.606 5.971 1 98.4 83 THR A C 1
ATOM 668 O O . THR A 1 83 ? 11.504 0.837 5.735 1 98.4 83 THR A O 1
ATOM 671 N N . GLY A 1 84 ? 9.65 1.034 7.06 1 98.22 84 GLY A N 1
ATOM 672 C CA . GLY A 1 84 ? 10.42 1.75 8.065 1 98.22 84 GLY A CA 1
ATOM 673 C C . GLY A 1 84 ? 9.614 2.086 9.305 1 98.22 84 GLY A C 1
ATOM 674 O O . GLY A 1 84 ? 8.62 1.422 9.605 1 98.22 84 GLY A O 1
ATOM 675 N N . HIS A 1 85 ? 10.126 3.066 10.068 1 98.63 85 HIS A N 1
ATOM 676 C CA . HIS A 1 85 ? 9.496 3.527 11.3 1 98.63 85 HIS A CA 1
ATOM 677 C C . HIS A 1 85 ? 9.039 4.976 11.176 1 98.63 85 HIS A C 1
ATOM 679 O O . HIS A 1 85 ? 9.76 5.815 10.63 1 98.63 85 HIS A O 1
ATOM 685 N N . ALA A 1 86 ? 7.87 5.182 11.639 1 98.86 86 ALA A N 1
ATOM 686 C CA . ALA A 1 86 ? 7.292 6.523 11.602 1 98.86 86 ALA A CA 1
ATOM 687 C C . ALA A 1 86 ? 7.466 7.233 12.942 1 98.86 86 ALA A C 1
ATOM 689 O O . ALA A 1 86 ? 7.407 6.6 13.999 1 98.86 86 ALA A O 1
ATOM 690 N N . GLU A 1 87 ? 7.627 8.466 12.864 1 98.63 87 GLU A N 1
ATOM 691 C CA . GLU A 1 87 ? 7.667 9.333 14.038 1 98.63 87 GLU A CA 1
ATOM 692 C C . GLU A 1 87 ? 6.842 10.598 13.818 1 98.63 87 GLU A C 1
ATOM 694 O O . GLU A 1 87 ? 6.807 11.138 12.71 1 98.63 87 GLU A O 1
ATOM 699 N N . ILE A 1 88 ? 6.17 11.014 14.916 1 98.69 88 ILE A N 1
ATOM 700 C CA . ILE A 1 88 ? 5.469 12.292 14.884 1 98.69 88 ILE A CA 1
ATOM 701 C C . ILE A 1 88 ? 6.435 13.42 15.241 1 98.69 88 ILE A C 1
ATOM 703 O O . ILE A 1 88 ? 7.119 13.359 16.266 1 98.69 88 ILE A O 1
ATOM 707 N N . VAL A 1 89 ? 6.522 14.373 14.334 1 98.47 89 VAL A N 1
ATOM 708 C CA . VAL A 1 89 ? 7.466 15.471 14.509 1 98.47 89 VAL A CA 1
ATOM 709 C C . VAL A 1 89 ? 6.71 16.797 14.579 1 98.47 89 VAL A C 1
ATOM 711 O O . VAL A 1 89 ? 5.949 17.133 13.669 1 98.47 89 VAL A O 1
ATOM 714 N N . ASP A 1 90 ? 6.911 17.468 15.666 1 97.63 90 ASP A N 1
ATOM 715 C CA . ASP A 1 90 ? 6.327 18.796 15.831 1 97.63 90 ASP A CA 1
ATOM 716 C C . ASP A 1 90 ? 7.397 19.882 15.74 1 97.63 90 ASP A C 1
ATOM 718 O O . ASP A 1 90 ? 7.979 20.273 16.753 1 97.63 90 ASP A O 1
ATOM 722 N N . ASP A 1 91 ? 7.696 20.289 14.597 1 97.81 91 ASP A N 1
ATOM 723 C CA . ASP A 1 91 ? 8.707 21.296 14.289 1 97.81 91 ASP A CA 1
ATOM 724 C C . ASP A 1 91 ? 8.106 22.451 13.491 1 97.81 91 ASP A C 1
ATOM 726 O O . ASP A 1 91 ? 7.767 22.291 12.316 1 97.81 91 ASP A O 1
ATOM 730 N N . LEU A 1 92 ? 8.005 23.618 14.131 1 97.91 92 LEU A N 1
ATOM 731 C CA . LEU A 1 92 ? 7.325 24.765 13.539 1 97.91 92 LEU A CA 1
ATOM 732 C C . LEU A 1 92 ? 8.002 25.187 12.239 1 97.91 92 LEU A C 1
ATOM 734 O O . LEU A 1 92 ? 7.328 25.569 11.279 1 97.91 92 LEU A O 1
ATOM 738 N N . GLU A 1 93 ? 9.292 25.177 12.179 1 97.94 93 GLU A N 1
ATOM 739 C CA . GLU A 1 93 ? 10.025 25.583 10.984 1 97.94 93 GLU A CA 1
ATOM 740 C C . GLU A 1 93 ? 9.75 24.636 9.819 1 97.94 93 GLU A C 1
ATOM 742 O O . GLU A 1 93 ? 9.603 25.076 8.676 1 97.94 93 GLU A O 1
ATOM 747 N N . LEU A 1 94 ? 9.725 23.335 10.096 1 97.57 94 LEU A N 1
ATOM 748 C CA . LEU A 1 94 ? 9.434 22.356 9.054 1 97.57 94 LEU A CA 1
ATOM 749 C C . LEU A 1 94 ? 7.984 22.468 8.593 1 97.57 94 LEU A C 1
ATOM 751 O O . LEU A 1 94 ? 7.697 22.354 7.399 1 97.57 94 LEU A O 1
ATOM 755 N N . LYS A 1 95 ? 7.076 22.621 9.543 1 98.09 95 LYS A N 1
ATOM 756 C CA . LYS A 1 95 ? 5.68 22.837 9.173 1 98.09 95 LYS A CA 1
ATOM 757 C C . LYS A 1 95 ? 5.542 24.016 8.214 1 98.09 95 LYS A C 1
ATOM 759 O O . LYS A 1 95 ? 4.836 23.924 7.208 1 98.09 95 LYS A O 1
ATOM 764 N N . LYS A 1 96 ? 6.174 25.104 8.557 1 97.79 96 LYS A N 1
ATOM 765 C CA . LYS A 1 96 ? 6.153 26.294 7.711 1 97.79 96 LYS A CA 1
ATOM 766 C C . LYS A 1 96 ? 6.686 25.985 6.315 1 97.79 96 LYS A C 1
ATOM 768 O O . LYS A 1 96 ? 6.094 26.394 5.314 1 97.79 96 LYS A O 1
ATOM 773 N N . LYS A 1 97 ? 7.828 25.309 6.303 1 97.53 97 LYS A N 1
ATOM 774 C CA . LYS A 1 97 ? 8.494 24.971 5.048 1 97.53 97 LYS A CA 1
ATOM 775 C C . LYS A 1 97 ? 7.569 24.177 4.131 1 97.53 97 LYS A C 1
ATOM 777 O O . LYS A 1 97 ? 7.571 24.377 2.914 1 97.53 97 LYS A O 1
ATOM 782 N N . PHE A 1 98 ? 6.792 23.215 4.686 1 97.27 98 PHE A N 1
ATOM 783 C CA . PHE A 1 98 ? 5.978 22.293 3.903 1 97.27 98 PHE A CA 1
ATOM 784 C C . PHE A 1 98 ? 4.583 22.863 3.674 1 97.27 98 PHE A C 1
ATOM 786 O O . PHE A 1 98 ? 3.792 22.296 2.917 1 97.27 98 PHE A O 1
ATOM 793 N N . TRP A 1 99 ? 4.222 23.978 4.207 1 97.15 99 TRP A N 1
ATOM 794 C CA . TRP A 1 99 ? 2.889 24.57 4.162 1 97.15 99 TRP A CA 1
ATOM 795 C C . TRP A 1 99 ? 2.654 25.283 2.834 1 97.15 99 TRP A C 1
ATOM 797 O O . TRP A 1 99 ? 3.574 25.883 2.274 1 97.15 99 TRP A O 1
ATOM 807 N N . ASN A 1 100 ? 1.51 25.142 2.334 1 95.38 100 ASN A N 1
ATOM 808 C CA . ASN A 1 100 ? 1.098 25.873 1.141 1 95.38 100 ASN A CA 1
ATOM 809 C C . ASN A 1 100 ? -0.396 26.186 1.163 1 95.38 100 ASN A C 1
ATOM 811 O O . ASN A 1 100 ? -1.084 25.883 2.139 1 95.38 100 ASN A O 1
ATOM 815 N N . LYS A 1 101 ? -0.861 26.839 0.186 1 94.22 101 LYS A N 1
ATOM 816 C CA . LYS A 1 101 ? -2.244 27.303 0.139 1 94.22 101 LYS A CA 1
ATOM 817 C C . LYS A 1 101 ? -3.218 26.128 0.107 1 94.22 101 LYS A C 1
ATOM 819 O O . LYS A 1 101 ? -4.309 26.204 0.676 1 94.22 101 LYS A O 1
ATOM 824 N N . ALA A 1 102 ? -2.851 25.08 -0.514 1 91.86 102 ALA A N 1
ATOM 825 C CA . ALA A 1 102 ? -3.717 23.906 -0.589 1 91.86 102 ALA A CA 1
ATOM 826 C C . ALA A 1 102 ? -4.02 23.358 0.803 1 91.86 102 ALA A C 1
ATOM 828 O O . ALA A 1 102 ? -5.161 22.995 1.099 1 91.86 102 ALA A O 1
ATOM 829 N N . TYR A 1 103 ? -3.004 23.281 1.638 1 93.79 103 TYR A N 1
ATOM 830 C CA . TYR A 1 103 ? -3.209 22.814 3.005 1 93.79 103 TYR A CA 1
ATOM 831 C C . TYR A 1 103 ? -4.074 23.791 3.792 1 93.79 103 TYR A C 1
ATOM 833 O O . TYR A 1 103 ? -4.918 23.379 4.591 1 93.79 103 TYR A O 1
ATOM 841 N N . GLU A 1 104 ? -3.777 25.054 3.613 1 93.98 104 GLU A N 1
ATOM 842 C CA . GLU A 1 104 ? -4.598 26.067 4.269 1 93.98 104 GLU A CA 1
ATOM 843 C C . GLU A 1 104 ? -6.078 25.866 3.954 1 93.98 104 GLU A C 1
ATOM 845 O O . GLU A 1 104 ? -6.923 25.928 4.849 1 93.98 104 GLU A O 1
ATOM 850 N N . ASP A 1 105 ? -6.418 25.616 2.758 1 91.8 105 ASP A N 1
ATOM 851 C CA . ASP A 1 105 ? -7.795 25.426 2.312 1 91.8 105 ASP A CA 1
ATOM 852 C C . ASP A 1 105 ? -8.36 24.103 2.824 1 91.8 105 ASP A C 1
ATOM 854 O O . ASP A 1 105 ? -9.514 24.04 3.255 1 91.8 105 ASP A O 1
ATOM 858 N N . MET A 1 106 ? -7.549 23.12 2.832 1 90.44 106 MET A N 1
ATOM 859 C CA . MET A 1 106 ? -7.979 21.776 3.207 1 90.44 106 MET A CA 1
ATOM 860 C C . MET A 1 106 ? -8.273 21.696 4.701 1 90.44 106 MET A C 1
ATOM 862 O O . MET A 1 106 ? -9.261 21.085 5.112 1 90.44 106 MET A O 1
ATOM 866 N N . PHE A 1 107 ? -7.386 22.285 5.443 1 93.53 107 PHE A N 1
ATOM 867 C CA . PHE A 1 107 ? -7.482 22.118 6.888 1 93.53 107 PHE A CA 1
ATOM 868 C C . PHE A 1 107 ? -8.2 23.302 7.524 1 93.53 107 PHE A C 1
ATOM 870 O O . PHE A 1 107 ? -8.596 23.242 8.69 1 93.53 107 PHE A O 1
ATOM 877 N N . ASN A 1 108 ? -8.375 24.388 6.734 1 95.34 108 ASN A N 1
ATOM 878 C CA . ASN A 1 108 ? -8.986 25.622 7.217 1 95.34 108 ASN A CA 1
ATOM 879 C C . ASN A 1 108 ? -8.286 26.142 8.468 1 95.34 108 ASN A C 1
ATOM 881 O O . ASN A 1 108 ? -8.94 26.466 9.461 1 95.34 108 ASN A O 1
ATOM 885 N N . MET A 1 109 ? -7.044 26.116 8.519 1 96.64 109 MET A N 1
ATOM 886 C CA . MET A 1 109 ? -6.141 26.591 9.564 1 96.64 109 MET A CA 1
ATOM 887 C C . MET A 1 109 ? -4.771 26.93 8.986 1 96.64 109 MET A C 1
ATOM 889 O O . MET A 1 109 ? -4.539 26.762 7.788 1 96.64 109 MET A O 1
ATOM 893 N N . ASP A 1 110 ? -3.91 27.481 9.873 1 96.68 110 ASP A N 1
ATOM 894 C CA . ASP A 1 110 ? -2.559 27.766 9.402 1 96.68 110 ASP A CA 1
ATOM 895 C C . ASP A 1 110 ? -1.539 26.84 10.061 1 96.68 110 ASP A C 1
ATOM 897 O O . ASP A 1 110 ? -1.895 26.027 10.917 1 96.68 110 ASP A O 1
ATOM 901 N N . TYR A 1 111 ? -0.268 26.956 9.586 1 97.31 111 TYR A N 1
ATOM 902 C CA . TYR A 1 111 ? 0.772 26.012 9.978 1 97.31 111 TYR A CA 1
ATOM 903 C C . TYR A 1 111 ? 1.103 26.149 11.459 1 97.31 111 TYR A C 1
ATOM 905 O O . TYR A 1 111 ? 1.782 25.293 12.031 1 97.31 111 TYR A O 1
ATOM 913 N N . THR A 1 112 ? 0.659 27.212 12.177 1 97.95 112 THR A N 1
ATOM 914 C CA . THR A 1 112 ? 0.973 27.427 13.585 1 97.95 112 THR A CA 1
ATOM 915 C C . THR A 1 112 ? -0.027 26.701 14.48 1 97.95 112 THR A C 1
ATOM 917 O O . THR A 1 112 ? 0.185 26.582 15.688 1 97.95 112 THR A O 1
ATOM 920 N N . ASP A 1 113 ? -1.162 26.289 13.921 1 97.69 113 ASP A N 1
ATOM 921 C CA . ASP A 1 113 ? -2.157 25.552 14.694 1 97.69 113 ASP A CA 1
ATOM 922 C C . ASP A 1 113 ? -1.547 24.301 15.322 1 97.69 113 ASP A C 1
ATOM 924 O O . ASP A 1 113 ? -0.881 23.519 14.64 1 97.69 113 ASP A O 1
ATOM 928 N N . PRO A 1 114 ? -1.704 24.067 16.612 1 97.3 114 PRO A N 1
ATOM 929 C CA . PRO A 1 114 ? -1.06 22.951 17.31 1 97.3 114 PRO A CA 1
ATOM 930 C C . PRO A 1 114 ? -1.57 21.59 16.841 1 97.3 114 PRO A C 1
ATOM 932 O O . PRO A 1 114 ? -0.952 20.562 17.13 1 97.3 114 PRO A O 1
ATOM 935 N N . ARG A 1 115 ? -2.632 21.564 16.146 1 97.8 115 ARG A N 1
ATOM 936 C CA . ARG A 1 115 ? -3.175 20.309 15.639 1 97.8 115 ARG A CA 1
ATOM 937 C C . ARG A 1 115 ? -2.399 19.831 14.416 1 97.8 115 ARG A C 1
ATOM 939 O O . ARG A 1 115 ? -2.456 18.652 14.06 1 97.8 115 ARG A O 1
ATOM 946 N N . VAL A 1 116 ? -1.752 20.754 13.72 1 98.19 116 VAL A N 1
ATOM 947 C CA . VAL A 1 116 ? -0.936 20.391 12.565 1 98.19 116 VAL A CA 1
ATOM 948 C C . VAL A 1 116 ? 0.338 19.69 13.032 1 98.19 116 VAL A C 1
ATOM 950 O O . VAL A 1 116 ? 0.968 20.116 14.002 1 98.19 116 VAL A O 1
ATOM 953 N N . THR A 1 117 ? 0.708 18.62 12.399 1 98.38 117 THR A N 1
ATOM 954 C CA . THR A 1 117 ? 1.944 17.912 12.715 1 98.38 117 THR A CA 1
ATOM 955 C C . THR A 1 117 ? 2.532 17.265 11.465 1 98.38 117 THR A C 1
ATOM 957 O O . THR A 1 117 ? 1.981 17.401 10.371 1 98.38 117 THR A O 1
ATOM 960 N N . LEU A 1 118 ? 3.722 16.659 11.645 1 98.67 118 LEU A N 1
ATOM 961 C CA . LEU A 1 118 ? 4.42 15.968 10.567 1 98.67 118 LEU A CA 1
ATOM 962 C C . LEU A 1 118 ? 4.619 14.494 10.905 1 98.67 118 LEU A C 1
ATOM 964 O O . LEU A 1 118 ? 4.804 14.14 12.072 1 98.67 118 LEU A O 1
ATOM 968 N N . ILE A 1 119 ? 4.507 13.693 9.941 1 98.88 119 ILE A N 1
ATOM 969 C CA . ILE A 1 119 ? 4.963 12.311 10.039 1 98.88 119 ILE A CA 1
ATOM 970 C C . ILE A 1 119 ? 6.291 12.152 9.302 1 98.88 119 ILE A C 1
ATOM 972 O O . ILE A 1 119 ? 6.394 12.481 8.118 1 98.88 119 ILE A O 1
ATOM 976 N N . LYS A 1 120 ? 7.249 11.781 9.987 1 98.87 120 LYS A N 1
ATOM 977 C CA . LYS A 1 120 ? 8.544 11.423 9.417 1 98.87 120 LYS A CA 1
ATOM 978 C C . LYS A 1 120 ? 8.734 9.909 9.393 1 98.87 120 LYS A C 1
ATOM 980 O O . LYS A 1 120 ? 8.569 9.241 10.416 1 98.87 120 LYS A O 1
ATOM 985 N N . ILE A 1 121 ? 9.043 9.359 8.277 1 98.74 121 ILE A N 1
ATOM 986 C CA . ILE A 1 121 ? 9.312 7.929 8.175 1 98.74 121 ILE A CA 1
ATOM 987 C C . ILE A 1 121 ? 10.799 7.701 7.912 1 98.74 121 ILE A C 1
ATOM 989 O O . ILE A 1 121 ? 11.341 8.183 6.915 1 98.74 121 ILE A O 1
ATOM 993 N N . HIS A 1 122 ? 11.402 7.014 8.804 1 98.1 122 HIS A N 1
ATOM 994 C CA . HIS A 1 122 ? 12.767 6.544 8.595 1 98.1 122 HIS A CA 1
ATOM 995 C C . HIS A 1 122 ? 12.784 5.23 7.822 1 98.1 122 HIS A C 1
ATOM 997 O O . HIS A 1 122 ? 12.426 4.181 8.363 1 98.1 122 HIS A O 1
ATOM 1003 N N . ALA A 1 123 ? 13.272 5.365 6.59 1 97.08 123 ALA A N 1
ATOM 1004 C CA . ALA A 1 123 ? 13.297 4.168 5.753 1 97.08 123 ALA A CA 1
ATOM 1005 C C . ALA A 1 123 ? 14.353 3.18 6.24 1 97.08 123 ALA A C 1
ATOM 1007 O O . ALA A 1 123 ? 15.489 3.567 6.526 1 97.08 123 ALA A O 1
ATOM 1008 N N . GLU A 1 124 ? 13.991 1.951 6.332 1 96.09 124 GLU A N 1
ATOM 1009 C CA . GLU A 1 124 ? 14.922 0.89 6.703 1 96.09 124 GLU A CA 1
ATOM 1010 C C . GLU A 1 124 ? 15.26 0.008 5.504 1 96.09 124 GLU A C 1
ATOM 1012 O O . GLU A 1 124 ? 16.4 -0.437 5.355 1 96.09 124 GLU A O 1
ATOM 1017 N N . SER A 1 125 ? 14.33 -0.313 4.651 1 94.78 125 SER A N 1
ATOM 1018 C CA . SER A 1 125 ? 14.483 -1.1 3.432 1 94.78 125 SER A CA 1
ATOM 1019 C C . SER A 1 125 ? 13.469 -0.681 2.373 1 94.78 125 SER A C 1
ATOM 1021 O O . SER A 1 125 ? 12.457 -0.052 2.69 1 94.78 125 SER A O 1
ATOM 1023 N N . ALA A 1 126 ? 13.834 -0.933 1.207 1 95.93 126 ALA A N 1
ATOM 1024 C CA . ALA A 1 126 ? 12.949 -0.604 0.092 1 95.93 126 ALA A CA 1
ATOM 1025 C C . ALA A 1 126 ? 13.115 -1.601 -1.052 1 95.93 126 ALA A C 1
ATOM 1027 O O . ALA A 1 126 ? 14.184 -2.192 -1.218 1 95.93 126 ALA A O 1
ATOM 1028 N N . GLU A 1 127 ? 12.05 -1.824 -1.693 1 94.39 127 GLU A N 1
ATOM 1029 C CA . GLU A 1 127 ? 12.027 -2.533 -2.969 1 94.39 127 GLU A CA 1
ATOM 1030 C C . GLU A 1 127 ? 11.303 -1.722 -4.039 1 94.39 127 GLU A C 1
ATOM 1032 O O . GLU A 1 127 ? 10.323 -1.034 -3.746 1 94.39 127 GLU A O 1
ATOM 1037 N N . TYR A 1 128 ? 11.799 -1.791 -5.215 1 93.96 128 TYR A N 1
ATOM 1038 C CA . TYR A 1 128 ? 11.11 -1.081 -6.287 1 93.96 128 TYR A CA 1
ATOM 1039 C C . TYR A 1 128 ? 11.096 -1.908 -7.567 1 93.96 128 TYR A C 1
ATOM 1041 O O . TYR A 1 128 ? 11.929 -2.799 -7.748 1 93.96 128 TYR A O 1
ATOM 1049 N N . TRP A 1 129 ? 10.118 -1.713 -8.381 1 91.96 129 TRP A N 1
ATOM 1050 C CA . TRP A 1 129 ? 9.892 -2.347 -9.675 1 91.96 129 TRP A CA 1
ATOM 1051 C C . TRP A 1 129 ? 9.699 -1.301 -10.767 1 91.96 129 TRP A C 1
ATOM 1053 O O . TRP A 1 129 ? 8.855 -0.41 -10.641 1 91.96 129 TRP A O 1
ATOM 1063 N N . ASP A 1 130 ? 10.503 -1.288 -11.764 1 83.12 130 ASP A N 1
ATOM 1064 C CA . ASP A 1 130 ? 10.387 -0.367 -12.89 1 83.12 130 ASP A CA 1
ATOM 1065 C C . ASP A 1 130 ? 9.542 -0.972 -14.01 1 83.12 130 ASP A C 1
ATOM 1067 O O . ASP A 1 130 ? 9.793 -2.097 -14.445 1 83.12 130 ASP A O 1
ATOM 1071 N N . THR A 1 131 ? 8.294 -0.486 -14.28 1 70.18 131 THR A N 1
ATOM 1072 C CA . THR A 1 131 ? 7.384 -1.023 -15.286 1 70.18 131 THR A CA 1
ATOM 1073 C C . THR A 1 131 ? 7.874 -0.688 -16.692 1 70.18 131 THR A C 1
ATOM 1075 O O . THR A 1 131 ? 7.403 -1.267 -17.673 1 70.18 131 THR A O 1
ATOM 1078 N N . GLY A 1 132 ? 8.53 0.508 -16.91 1 54.2 132 GLY A N 1
ATOM 1079 C CA . GLY A 1 132 ? 8.982 0.835 -18.253 1 54.2 132 GLY A CA 1
ATOM 1080 C C . GLY A 1 132 ? 9.694 -0.314 -18.939 1 54.2 132 GLY A C 1
ATOM 1081 O O . GLY A 1 132 ? 9.577 -0.488 -20.154 1 54.2 132 GLY A O 1
ATOM 1082 N N . SER A 1 133 ? 10.779 -0.712 -18.351 1 47.07 133 SER A N 1
ATOM 1083 C CA . SER A 1 133 ? 11.524 -1.689 -19.139 1 47.07 133 SER A CA 1
ATOM 1084 C C . SER A 1 133 ? 10.771 -3.012 -19.233 1 47.07 133 SER A C 1
ATOM 1086 O O . SER A 1 133 ? 9.949 -3.327 -18.37 1 47.07 133 SER A O 1
ATOM 1088 N N . THR A 1 134 ? 10.521 -3.512 -20.314 1 46.78 134 THR A N 1
ATOM 1089 C CA . THR A 1 134 ? 9.913 -4.804 -20.609 1 46.78 134 THR A CA 1
ATOM 1090 C C . THR A 1 134 ? 10.078 -5.762 -19.432 1 46.78 134 THR A C 1
ATOM 1092 O O . THR A 1 134 ? 9.287 -6.692 -19.267 1 46.78 134 THR A O 1
ATOM 1095 N N . VAL A 1 135 ? 11.22 -5.496 -18.683 1 48.55 135 VAL A N 1
ATOM 1096 C CA . VAL A 1 135 ? 11.513 -6.414 -17.587 1 48.55 135 VAL A CA 1
ATOM 1097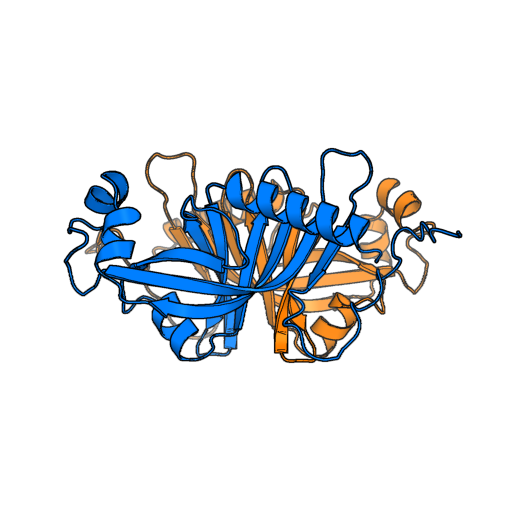 C C . VAL A 1 135 ? 11.19 -5.745 -16.253 1 48.55 135 VAL A C 1
ATOM 1099 O O . VAL A 1 135 ? 11.745 -4.694 -15.927 1 48.55 135 VAL A O 1
ATOM 1102 N N . LYS A 1 136 ? 10.139 -6.109 -15.6 1 57.77 136 LYS A N 1
ATOM 1103 C CA . LYS A 1 136 ? 9.885 -5.744 -14.21 1 57.77 136 LYS A CA 1
ATOM 1104 C C . LYS A 1 136 ? 11.082 -6.083 -13.325 1 57.77 136 LYS A C 1
ATOM 1106 O O . LYS A 1 136 ? 11.416 -7.256 -13.147 1 57.77 136 LYS A O 1
ATOM 1111 N N . SER A 1 137 ? 12.042 -5.112 -13.268 1 68.4 137 SER A N 1
ATOM 1112 C CA . SER A 1 137 ? 13.154 -5.359 -12.355 1 68.4 137 SER A CA 1
ATOM 1113 C C . SER A 1 137 ? 12.831 -4.869 -10.947 1 68.4 137 SER A C 1
ATOM 1115 O O . SER A 1 137 ? 12.252 -3.794 -10.776 1 68.4 137 SER A O 1
ATOM 1117 N N . ALA A 1 138 ? 12.922 -5.748 -10.074 1 72.63 138 ALA A N 1
ATOM 1118 C CA . ALA A 1 138 ? 12.788 -5.419 -8.658 1 72.63 138 ALA A CA 1
ATOM 1119 C C . ALA A 1 138 ? 14.155 -5.271 -7.997 1 72.63 138 ALA A C 1
ATOM 1121 O O . ALA A 1 138 ? 15.079 -6.033 -8.291 1 72.63 138 ALA A O 1
ATOM 1122 N N . PHE A 1 139 ? 14.306 -4.214 -7.182 1 76.72 139 PHE A N 1
ATOM 1123 C CA . PHE A 1 139 ? 15.509 -4.027 -6.38 1 76.72 139 PHE A CA 1
ATOM 1124 C C . PHE A 1 139 ? 15.157 -3.867 -4.906 1 76.72 139 PHE A C 1
ATOM 1126 O O . PHE A 1 139 ? 14.152 -3.239 -4.566 1 76.72 139 PHE A O 1
ATOM 1133 N N . ASN A 1 140 ? 15.971 -4.476 -4.066 1 76.76 140 ASN A N 1
ATOM 1134 C CA . ASN A 1 140 ? 15.864 -4.302 -2.622 1 76.76 140 ASN A CA 1
ATOM 1135 C C . ASN A 1 140 ? 16.965 -3.393 -2.083 1 76.76 140 ASN A C 1
ATOM 1137 O O . ASN A 1 140 ? 18.148 -3.631 -2.329 1 76.76 140 ASN A O 1
ATOM 1141 N N . PHE A 1 141 ? 16.519 -2.364 -1.431 1 76.24 141 PHE A N 1
ATOM 1142 C CA . PHE A 1 141 ? 17.415 -1.391 -0.817 1 76.24 141 PHE A CA 1
ATOM 1143 C C . PHE A 1 141 ? 17.25 -1.386 0.699 1 76.24 141 PHE A C 1
ATOM 1145 O O . PHE A 1 141 ? 16.129 -1.326 1.206 1 76.24 141 PHE A O 1
ATOM 1152 N N . VAL A 1 142 ? 18.318 -1.672 1.401 1 71.6 142 VAL A N 1
ATOM 1153 C CA . VAL A 1 142 ? 18.282 -1.579 2.857 1 71.6 142 VAL A CA 1
ATOM 1154 C C . VAL A 1 142 ? 19.239 -0.487 3.329 1 71.6 142 VAL A C 1
ATOM 1156 O O . VAL A 1 142 ? 20.385 -0.421 2.879 1 71.6 142 VAL A O 1
ATOM 1159 N N . ARG A 1 143 ? 18.625 0.555 3.983 1 66.74 143 ARG A N 1
ATOM 1160 C CA . ARG A 1 143 ? 19.471 1.598 4.554 1 66.74 143 ARG A CA 1
ATOM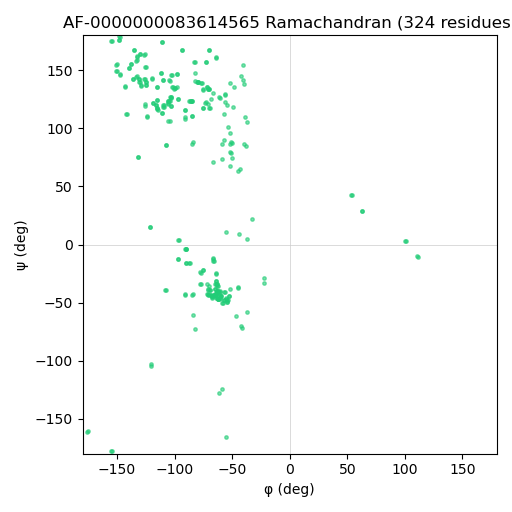 1161 C C . ARG A 1 143 ? 20.445 1.016 5.572 1 66.74 143 ARG A C 1
ATOM 1163 O O . ARG A 1 143 ? 20.029 0.391 6.551 1 66.74 143 ARG A O 1
ATOM 1170 N N . LYS A 1 144 ? 21.608 0.557 5.043 1 55.26 144 LYS A N 1
ATOM 1171 C CA . LYS A 1 144 ? 22.646 0.086 5.955 1 55.26 144 LYS A CA 1
ATOM 1172 C C . LYS A 1 144 ? 22.927 1.113 7.047 1 55.26 144 LYS A C 1
ATOM 1174 O O . LYS A 1 144 ? 23.326 2.243 6.757 1 55.26 144 LYS A O 1
ATOM 1179 N N . VAL A 1 145 ? 22.277 1.383 8.116 1 41.71 145 VAL A N 1
ATOM 1180 C CA . VAL A 1 145 ? 23.081 2.011 9.158 1 41.71 145 VAL A CA 1
ATOM 1181 C C . VAL A 1 145 ? 24.464 1.366 9.204 1 41.71 145 VAL A C 1
ATOM 1183 O O . VAL A 1 145 ? 24.607 0.169 8.942 1 41.71 145 VAL A O 1
ATOM 1186 N N . VAL A 1 146 ? 25.746 2.06 9.373 1 37.53 146 VAL A N 1
ATOM 1187 C CA . VAL A 1 146 ? 27.158 1.703 9.465 1 37.53 146 VAL A CA 1
ATOM 1188 C C . VAL A 1 146 ? 27.312 0.402 10.251 1 37.53 146 VAL A C 1
ATOM 1190 O O . VAL A 1 146 ? 28.406 -0.164 10.318 1 37.53 146 VAL A O 1
ATOM 1193 N N . GLY A 1 147 ? 26.943 0.069 11.495 1 37.96 147 GLY A N 1
ATOM 1194 C CA . GLY A 1 147 ? 27.83 -1 11.926 1 37.96 147 GLY A CA 1
ATOM 1195 C C . GLY A 1 147 ? 27.772 -2.222 11.029 1 37.96 147 GLY A C 1
ATOM 1196 O O . GLY A 1 147 ? 27.253 -2.155 9.913 1 37.96 147 GLY A O 1
ATOM 1197 N N . ASN A 1 148 ? 27.472 -3.667 11.424 1 34.35 148 ASN A N 1
ATOM 1198 C CA . ASN A 1 148 ? 27.969 -4.92 10.865 1 34.35 148 ASN A CA 1
ATOM 1199 C C . ASN A 1 148 ? 27.188 -5.326 9.618 1 34.35 148 ASN A C 1
ATOM 1201 O O . ASN A 1 148 ? 27.749 -5.918 8.695 1 34.35 148 ASN A O 1
ATOM 1205 N N . GLU A 1 149 ? 25.844 -5.831 9.706 1 36.28 149 GLU A N 1
ATOM 1206 C CA . GLU A 1 149 ? 25.512 -6.994 8.889 1 36.28 149 GLU A CA 1
ATOM 1207 C C . GLU A 1 149 ? 25.18 -6.587 7.457 1 36.28 149 GLU A C 1
ATOM 1209 O O . GLU A 1 149 ? 24.819 -5.436 7.201 1 36.28 149 GLU A O 1
ATOM 1214 N N . GLU A 1 150 ? 25.552 -7.568 6.446 1 33.8 150 GLU A N 1
ATOM 1215 C CA . GLU A 1 150 ? 25.701 -7.83 5.018 1 33.8 150 GLU A CA 1
ATOM 1216 C C . GLU A 1 150 ? 24.41 -7.523 4.263 1 33.8 150 GLU A C 1
ATOM 1218 O O . GLU A 1 150 ? 23.315 -7.785 4.764 1 33.8 150 GLU A O 1
ATOM 1223 N N . PRO A 1 151 ? 24.473 -6.637 3.352 1 38.93 151 PRO A N 1
ATOM 1224 C CA . PRO A 1 151 ? 23.427 -6.354 2.366 1 38.93 151 PRO A CA 1
ATOM 1225 C C . PRO A 1 151 ? 22.751 -7.619 1.843 1 38.93 151 PRO A C 1
ATOM 1227 O O . PRO A 1 151 ? 23.43 -8.596 1.517 1 38.93 151 PRO A O 1
ATOM 1230 N N . GLY A 1 152 ? 21.698 -8.12 2.554 1 35.35 152 GLY A N 1
ATOM 1231 C CA . GLY A 1 152 ? 21.11 -9.371 2.102 1 35.35 152 GLY A CA 1
ATOM 1232 C C . GLY A 1 152 ? 20.949 -9.445 0.595 1 35.35 152 GLY A C 1
ATOM 1233 O O . GLY A 1 152 ? 21.021 -8.424 -0.093 1 35.35 152 GLY A O 1
ATOM 1234 N N . LYS A 1 153 ? 21.129 -10.665 0.049 1 34.73 153 LYS A N 1
ATOM 1235 C CA . LYS A 1 153 ? 21.218 -11.189 -1.311 1 34.73 153 LYS A CA 1
ATOM 1236 C C . LYS A 1 153 ? 20.026 -10.741 -2.152 1 34.73 153 LYS A C 1
ATOM 1238 O O . LYS A 1 153 ? 18.926 -10.551 -1.629 1 34.73 153 LYS A O 1
ATOM 1243 N N . PRO A 1 154 ? 20.31 -10.386 -3.405 1 34.55 154 PRO A N 1
ATOM 1244 C CA . PRO A 1 154 ? 19.357 -10.188 -4.5 1 34.55 154 PRO A CA 1
ATOM 1245 C C . PRO A 1 154 ? 18.308 -11.295 -4.576 1 34.55 154 PRO A C 1
ATOM 1247 O O . PRO A 1 154 ? 18.646 -12.478 -4.488 1 34.55 154 PRO A O 1
ATOM 1250 N N . SER A 1 155 ? 17.543 -11.507 -3.743 1 31.83 155 SER A N 1
ATOM 1251 C CA . SER A 1 155 ? 16.778 -12.707 -4.067 1 31.83 155 SER A CA 1
ATOM 1252 C C . SER A 1 155 ? 16.457 -12.772 -5.557 1 31.83 155 SER A C 1
ATOM 1254 O O . SER A 1 155 ? 16.054 -11.772 -6.155 1 31.83 155 SER A O 1
ATOM 1256 N N . ASN A 1 156 ? 17.164 -13.803 -6.342 1 29.95 156 ASN A N 1
ATOM 1257 C CA . ASN A 1 156 ? 17.114 -14.292 -7.716 1 29.95 156 ASN A CA 1
ATOM 1258 C C . ASN A 1 156 ? 15.686 -14.306 -8.255 1 29.95 156 ASN A C 1
ATOM 1260 O O . ASN A 1 156 ? 15.408 -14.946 -9.27 1 29.95 156 ASN A O 1
ATOM 1264 N N . SER A 1 157 ? 14.72 -14.072 -8.074 1 31.76 157 SER A N 1
ATOM 1265 C CA . SER A 1 157 ? 13.741 -14.349 -9.12 1 31.76 157 SER A CA 1
ATOM 1266 C C . SER A 1 157 ? 14.128 -13.672 -10.43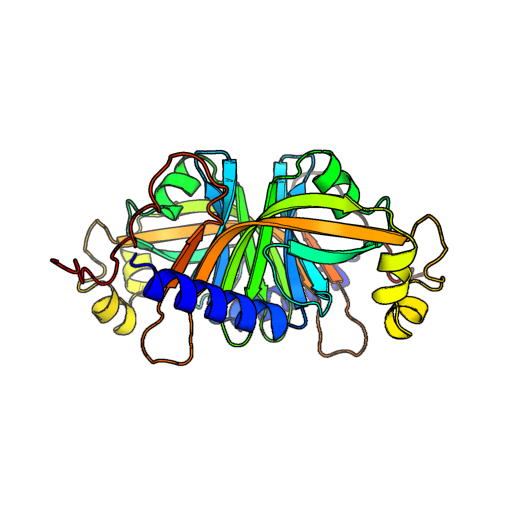1 1 31.76 157 SER A C 1
ATOM 1268 O O . SER A 1 157 ? 13.687 -14.088 -11.504 1 31.76 157 SER A O 1
ATOM 1270 N N . THR A 1 158 ? 14.325 -13.095 -11.655 1 29 158 THR A N 1
ATOM 1271 C CA . THR A 1 158 ? 15.338 -13.336 -12.677 1 29 158 THR A CA 1
ATOM 1272 C C . THR A 1 158 ? 16.74 -13.173 -12.098 1 29 158 THR A C 1
ATOM 1274 O O . THR A 1 158 ? 17.024 -12.189 -11.412 1 29 158 THR A O 1
ATOM 1277 N N . ASN A 1 159 ? 17.708 -14.304 -12.174 1 28.36 159 ASN A N 1
ATOM 1278 C CA . ASN A 1 159 ? 19.03 -14.86 -11.902 1 28.36 159 ASN A CA 1
ATOM 1279 C C . ASN A 1 159 ? 20.136 -13.991 -12.494 1 28.36 159 ASN A C 1
ATOM 1281 O O . ASN A 1 159 ? 21.187 -14.5 -12.887 1 28.36 159 ASN A O 1
ATOM 1285 N N . GLN A 1 160 ? 20.122 -12.811 -13.008 1 28.19 160 GLN A N 1
ATOM 1286 C CA . GLN A 1 160 ? 21.348 -12.391 -13.678 1 28.19 160 GLN A CA 1
ATOM 1287 C C . GLN A 1 160 ? 22.535 -12.412 -12.719 1 28.19 160 GLN A C 1
ATOM 1289 O O . GLN A 1 160 ? 22.567 -11.655 -11.746 1 28.19 160 GLN A O 1
ATOM 1294 N N . THR A 1 161 ? 23.061 -13.714 -12.348 1 23.72 161 THR A N 1
ATOM 1295 C CA . THR A 1 161 ? 24.327 -13.778 -11.627 1 23.72 161 THR A CA 1
ATOM 1296 C C . THR A 1 161 ? 25.416 -13.016 -12.377 1 23.72 161 THR A C 1
ATOM 1298 O O . THR A 1 161 ? 25.632 -13.244 -13.569 1 23.72 161 THR A O 1
ATOM 1301 N N . LEU A 1 162 ? 25.725 -11.832 -11.976 1 20.53 162 LEU A N 1
ATOM 1302 C CA . LEU A 1 162 ? 26.937 -11.111 -12.349 1 20.53 162 LEU A CA 1
ATOM 1303 C C . LEU A 1 162 ? 28.176 -11.963 -12.093 1 20.53 162 LEU A C 1
ATOM 1305 O O . LEU A 1 162 ? 28.399 -12.42 -10.97 1 20.53 162 LEU A O 1
ATOM 1309 N N . GLU A 1 163 ? 28.389 -13.146 -12.888 1 18.48 163 GLU A N 1
ATOM 1310 C CA . GLU A 1 163 ? 29.785 -13.567 -12.811 1 18.48 163 GLU A CA 1
ATOM 1311 C C . GLU A 1 163 ? 30.724 -12.449 -13.253 1 18.48 163 GLU A C 1
ATOM 1313 O O . GLU A 1 163 ? 30.528 -11.849 -14.312 1 18.48 163 GLU A O 1
ATOM 1318 N N . LEU A 1 164 ? 31.476 -11.972 -12.234 1 20.43 164 LEU A N 1
ATOM 1319 C CA . LEU A 1 164 ? 32.825 -11.595 -12.641 1 20.43 164 LEU A CA 1
ATOM 1320 C C . LEU A 1 164 ? 33.561 -12.783 -13.251 1 20.43 164 LEU A C 1
ATOM 1322 O O . LEU A 1 164 ? 33.326 -13.93 -12.863 1 20.43 164 LEU A O 1
ATOM 1326 N N . MET B 1 1 ? -25.077 4.873 6.56 1 59.1 1 MET B N 1
ATOM 1327 C CA . MET B 1 1 ? -25.149 4.883 5.101 1 59.1 1 MET B CA 1
ATOM 1328 C C . MET B 1 1 ? -26.445 4.241 4.616 1 59.1 1 MET B C 1
ATOM 1330 O O . MET B 1 1 ? -26.843 3.185 5.111 1 59.1 1 MET B O 1
ATOM 1334 N N . ASN B 1 2 ? -27.179 4.911 3.853 1 70.34 2 ASN B N 1
ATOM 1335 C CA . ASN B 1 2 ? -28.399 4.257 3.392 1 70.34 2 ASN B CA 1
ATOM 1336 C C . ASN B 1 2 ? -28.098 3.168 2.366 1 70.34 2 ASN B C 1
ATOM 1338 O O . ASN B 1 2 ? -26.954 3.014 1.936 1 70.34 2 ASN B O 1
ATOM 1342 N N . GLY B 1 3 ? -29.071 2.247 2.281 1 72.78 3 GLY B N 1
ATOM 1343 C CA . GLY B 1 3 ? -28.937 1.116 1.376 1 72.78 3 GLY B CA 1
ATOM 1344 C C . GLY B 1 3 ? -28.433 1.51 -0 1 72.78 3 GLY B C 1
ATOM 1345 O O . GLY B 1 3 ? -27.594 0.818 -0.581 1 72.78 3 GLY B O 1
ATOM 1346 N N . GLU B 1 4 ? -28.902 2.648 -0.435 1 76.89 4 GLU B N 1
ATOM 1347 C CA . GLU B 1 4 ? -28.507 3.119 -1.76 1 76.89 4 GLU B CA 1
ATOM 1348 C C . GLU B 1 4 ? -27.046 3.559 -1.777 1 76.89 4 GLU B C 1
ATOM 1350 O O . GLU B 1 4 ? -26.32 3.281 -2.733 1 76.89 4 GLU B O 1
ATOM 1355 N N . GLU B 1 5 ? -26.622 4.277 -0.742 1 77.52 5 GLU B N 1
ATOM 1356 C CA . GLU B 1 5 ? -25.234 4.718 -0.642 1 77.52 5 GLU B CA 1
ATOM 1357 C C . GLU B 1 5 ? -24.283 3.529 -0.545 1 77.52 5 GLU B C 1
ATOM 1359 O O . GLU B 1 5 ? -23.193 3.549 -1.122 1 77.52 5 GLU B O 1
ATOM 1364 N N . TYR B 1 6 ? -24.814 2.575 0.099 1 80.11 6 TYR B N 1
ATOM 1365 C CA . TYR B 1 6 ? -24.016 1.362 0.239 1 80.11 6 TYR B CA 1
ATOM 1366 C C . TYR B 1 6 ? -23.834 0.671 -1.107 1 80.11 6 TYR B C 1
ATOM 1368 O O . TYR B 1 6 ? -22.734 0.223 -1.439 1 80.11 6 TYR B O 1
ATOM 1376 N N . GLN B 1 7 ? -24.931 0.557 -1.829 1 83.2 7 GLN B N 1
ATOM 1377 C CA . GLN B 1 7 ? -24.868 -0.089 -3.136 1 83.2 7 GLN B CA 1
ATOM 1378 C C . GLN B 1 7 ? -23.962 0.686 -4.089 1 83.2 7 GLN B C 1
ATOM 1380 O O . GLN B 1 7 ? -23.2 0.089 -4.853 1 83.2 7 GLN B O 1
ATOM 1385 N N . LYS B 1 8 ? -24.067 1.991 -4.038 1 84.4 8 LYS B N 1
ATOM 1386 C CA . LYS B 1 8 ? -23.23 2.823 -4.897 1 84.4 8 LYS B CA 1
ATOM 1387 C C . LYS B 1 8 ? -21.754 2.669 -4.542 1 84.4 8 LYS B C 1
ATOM 1389 O O . LYS B 1 8 ? -20.901 2.593 -5.429 1 84.4 8 LYS B O 1
ATOM 1394 N N . THR B 1 9 ? -21.493 2.662 -3.207 1 84.15 9 THR B N 1
ATOM 1395 C CA . THR B 1 9 ? -20.121 2.504 -2.739 1 84.15 9 THR B CA 1
ATOM 1396 C C . THR B 1 9 ? -19.56 1.147 -3.156 1 84.15 9 THR B C 1
ATOM 1398 O O . THR B 1 9 ? -18.406 1.05 -3.578 1 84.15 9 THR B O 1
ATOM 1401 N N . ARG B 1 10 ? -20.372 0.19 -3.062 1 87.64 10 ARG B N 1
ATOM 1402 C CA . ARG B 1 10 ? -19.961 -1.153 -3.459 1 87.64 10 ARG B CA 1
ATOM 1403 C C . ARG B 1 10 ? -19.658 -1.215 -4.952 1 87.64 10 ARG B C 1
ATOM 1405 O O . ARG B 1 10 ? -18.681 -1.841 -5.367 1 87.64 10 ARG B O 1
ATOM 1412 N N . GLU B 1 11 ? -20.5 -0.66 -5.75 1 91.81 11 GLU B N 1
ATOM 1413 C CA . GLU B 1 11 ? -20.315 -0.647 -7.198 1 91.81 11 GLU B CA 1
ATOM 1414 C C . GLU B 1 11 ? -19.043 0.102 -7.585 1 91.81 11 GLU B C 1
ATOM 1416 O O . GLU B 1 11 ? -18.329 -0.309 -8.503 1 91.81 11 GLU B O 1
ATOM 1421 N N . THR B 1 12 ? -18.831 1.188 -6.876 1 91.36 12 THR B N 1
ATOM 1422 C CA . THR B 1 12 ? -17.618 1.954 -7.14 1 91.36 12 THR B CA 1
ATOM 1423 C C . THR B 1 12 ? -16.376 1.118 -6.842 1 91.36 12 THR B C 1
ATOM 1425 O O . THR B 1 12 ? -15.438 1.085 -7.641 1 91.36 12 THR B O 1
ATOM 1428 N N . LEU B 1 13 ? -16.395 0.461 -5.674 1 92.76 13 LEU B N 1
ATOM 1429 C CA . LEU B 1 13 ? -15.277 -0.407 -5.321 1 92.76 13 LEU B CA 1
ATOM 1430 C C . LEU B 1 13 ? -15.103 -1.517 -6.353 1 92.76 13 LEU B C 1
ATOM 1432 O O . LEU B 1 13 ? -13.979 -1.83 -6.75 1 92.76 13 LEU B O 1
ATOM 1436 N N . LYS B 1 14 ? -16.19 -2.1 -6.741 1 95.03 14 LYS B N 1
ATOM 1437 C CA . LYS B 1 14 ? -16.171 -3.129 -7.776 1 95.03 14 LYS B CA 1
ATOM 1438 C C . LYS B 1 14 ? -15.504 -2.616 -9.049 1 95.03 14 LYS B C 1
ATOM 1440 O O . LYS B 1 14 ? -14.64 -3.288 -9.618 1 95.03 14 LYS B O 1
ATOM 1445 N N . ASN B 1 15 ? -15.879 -1.434 -9.455 1 95.51 15 ASN B N 1
ATOM 1446 C CA . ASN B 1 15 ? -15.311 -0.844 -10.662 1 95.51 15 ASN B CA 1
ATOM 1447 C C . ASN B 1 15 ? -13.812 -0.6 -10.514 1 95.51 15 ASN B C 1
ATOM 1449 O O . ASN B 1 15 ? -13.047 -0.82 -11.454 1 95.51 15 ASN B O 1
ATOM 1453 N N . ILE B 1 16 ? -13.395 -0.129 -9.332 1 95.22 16 ILE B N 1
ATOM 1454 C CA . ILE B 1 16 ? -11.981 0.129 -9.081 1 95.22 16 ILE B CA 1
ATOM 1455 C C . ILE B 1 16 ? -11.192 -1.174 -9.186 1 95.22 16 ILE B C 1
ATOM 1457 O O . ILE B 1 16 ? -10.176 -1.238 -9.881 1 95.22 16 ILE B O 1
ATOM 1461 N N . VAL B 1 17 ? -11.682 -2.201 -8.566 1 96.77 17 VAL B N 1
ATOM 1462 C CA . VAL B 1 17 ? -10.988 -3.484 -8.523 1 96.77 17 VAL B CA 1
ATOM 1463 C C . VAL B 1 17 ? -10.949 -4.096 -9.921 1 96.77 17 VAL B C 1
ATOM 1465 O O . VAL B 1 17 ? -9.896 -4.548 -10.379 1 96.77 17 VAL B O 1
ATOM 1468 N N . GLU B 1 18 ? -12.038 -4.066 -10.627 1 97.39 18 GLU B N 1
ATOM 1469 C CA . GLU B 1 18 ? -12.152 -4.751 -11.911 1 97.39 18 GLU B CA 1
ATOM 1470 C C . GLU B 1 18 ? -11.399 -4 -13.006 1 97.39 18 GLU B C 1
ATOM 1472 O O . GLU B 1 18 ? -11.02 -4.587 -14.021 1 97.39 18 GLU B O 1
ATOM 1477 N N . SER B 1 19 ? -11.186 -2.731 -12.784 1 96.16 19 SER B N 1
ATOM 1478 C CA . SER B 1 19 ? -10.488 -1.944 -13.795 1 96.16 19 SER B CA 1
ATOM 1479 C C . SER B 1 19 ? -8.981 -1.954 -13.561 1 96.16 19 SER B C 1
ATOM 1481 O O . SER B 1 19 ? -8.209 -1.559 -14.436 1 96.16 19 SER B O 1
ATOM 1483 N N . ALA B 1 20 ? -8.583 -2.353 -12.363 1 96.14 20 ALA B N 1
ATOM 1484 C CA . ALA B 1 20 ? -7.16 -2.335 -12.031 1 96.14 20 ALA B CA 1
ATOM 1485 C C . ALA B 1 20 ? -6.446 -3.551 -12.614 1 96.14 20 ALA B C 1
ATOM 1487 O O . ALA B 1 20 ? -6.983 -4.661 -12.599 1 96.14 20 ALA B O 1
ATOM 1488 N N . ASP B 1 21 ? -5.235 -3.34 -13.13 1 95.23 21 ASP B N 1
ATOM 1489 C CA . ASP B 1 21 ? -4.42 -4.448 -13.618 1 95.23 21 ASP B CA 1
ATOM 1490 C C . ASP B 1 21 ? -3.522 -4.998 -12.513 1 95.23 21 ASP B C 1
ATOM 1492 O O . ASP B 1 21 ? -3.365 -6.214 -12.38 1 95.23 21 ASP B O 1
ATOM 1496 N N . THR B 1 22 ? -2.943 -4.051 -11.78 1 95.98 22 THR B N 1
ATOM 1497 C CA . THR B 1 22 ? -1.944 -4.372 -10.767 1 95.98 22 THR B CA 1
ATOM 1498 C C . THR B 1 22 ? -2.346 -3.798 -9.411 1 95.98 22 THR B C 1
ATOM 1500 O O . THR B 1 22 ? -2.888 -2.694 -9.335 1 95.98 22 THR B O 1
ATOM 1503 N N . ALA B 1 23 ? -2.188 -4.534 -8.42 1 97.84 23 ALA B N 1
ATOM 1504 C CA . ALA B 1 23 ? -2.344 -4.07 -7.045 1 97.84 23 ALA B CA 1
ATOM 1505 C C . ALA B 1 23 ? -1.094 -4.364 -6.22 1 97.84 23 ALA B C 1
ATOM 1507 O O . ALA B 1 23 ? -0.308 -5.249 -6.568 1 97.84 23 ALA B O 1
ATOM 1508 N N . MET B 1 24 ? -0.855 -3.568 -5.209 1 98.69 24 MET B N 1
ATOM 1509 C CA . MET B 1 24 ? 0.213 -3.86 -4.256 1 98.69 24 MET B CA 1
ATOM 1510 C C . MET B 1 24 ? -0.309 -4.696 -3.093 1 98.69 24 MET B C 1
ATOM 1512 O O . MET B 1 24 ? -1.188 -4.254 -2.35 1 98.69 24 MET B O 1
ATOM 1516 N N . LEU B 1 25 ? 0.186 -5.885 -2.975 1 98.86 25 LEU B N 1
ATOM 1517 C CA . LEU B 1 25 ? -0.169 -6.742 -1.849 1 98.86 25 LEU B CA 1
ATOM 1518 C C . LEU B 1 25 ? 0.717 -6.448 -0.643 1 98.86 25 LEU B C 1
ATOM 1520 O O . LEU B 1 25 ? 1.945 -6.514 -0.738 1 98.86 25 LEU B O 1
ATOM 1524 N N . VAL B 1 26 ? 0.092 -6.121 0.438 1 98.93 26 VAL B N 1
ATOM 1525 C CA . VAL B 1 26 ? 0.794 -5.761 1.665 1 98.93 26 VAL B CA 1
ATOM 1526 C C . VAL B 1 26 ? 0.685 -6.899 2.677 1 98.93 26 VAL B C 1
ATOM 1528 O O . VAL B 1 26 ? -0.417 -7.35 2.997 1 98.93 26 VAL B O 1
ATOM 1531 N N . THR B 1 27 ? 1.785 -7.362 3.107 1 98.87 27 THR B N 1
ATOM 1532 C CA . THR B 1 27 ? 1.843 -8.423 4.107 1 98.87 27 THR B CA 1
ATOM 1533 C C . 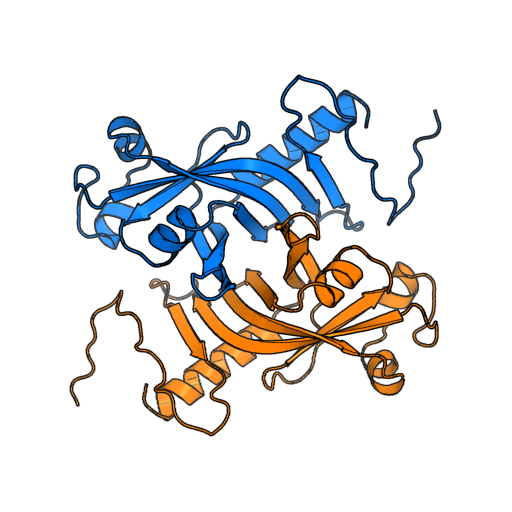THR B 1 27 ? 2.786 -8.042 5.244 1 98.87 27 THR B C 1
ATOM 1535 O O . THR B 1 27 ? 3.539 -7.072 5.135 1 98.87 27 THR B O 1
ATOM 1538 N N . THR B 1 28 ? 2.679 -8.737 6.333 1 98.53 28 THR B N 1
ATOM 1539 C CA . THR B 1 28 ? 3.607 -8.619 7.453 1 98.53 28 THR B CA 1
ATOM 1540 C C . THR B 1 28 ? 4.669 -9.714 7.393 1 98.53 28 THR B C 1
ATOM 1542 O O . THR B 1 28 ? 4.342 -10.898 7.298 1 98.53 28 THR B O 1
ATOM 1545 N N . THR B 1 29 ? 5.892 -9.285 7.405 1 97.79 29 THR B N 1
ATOM 1546 C CA . THR B 1 29 ? 6.988 -10.247 7.376 1 97.79 29 THR B CA 1
ATOM 1547 C C . THR B 1 29 ? 7.073 -11.011 8.694 1 97.79 29 THR B C 1
ATOM 1549 O O . THR B 1 29 ? 6.447 -10.624 9.683 1 97.79 29 THR B O 1
ATOM 1552 N N . LEU B 1 30 ? 7.825 -12.06 8.708 1 96.1 30 LEU B N 1
ATOM 1553 C CA . LEU B 1 30 ? 7.96 -12.91 9.886 1 96.1 30 LEU B CA 1
ATOM 1554 C C . LEU B 1 30 ? 8.603 -12.145 11.038 1 96.1 30 LEU B C 1
ATOM 1556 O O . LEU B 1 30 ? 8.344 -12.441 12.207 1 96.1 30 LEU B O 1
ATOM 1560 N N . ASP B 1 31 ? 9.376 -11.112 10.717 1 95.32 31 ASP B N 1
ATOM 1561 C CA . ASP B 1 31 ? 10.045 -10.323 11.746 1 95.32 31 ASP B CA 1
ATOM 1562 C C . ASP B 1 31 ? 9.235 -9.077 12.097 1 95.32 31 ASP B C 1
ATOM 1564 O O . ASP B 1 31 ? 9.713 -8.202 12.823 1 95.32 31 ASP B O 1
ATOM 1568 N N . GLY B 1 32 ? 8.072 -8.954 11.512 1 95.68 32 GLY B N 1
ATOM 1569 C CA . GLY B 1 32 ? 7.136 -7.95 11.993 1 95.68 32 GLY B CA 1
ATOM 1570 C C . GLY B 1 32 ? 7.122 -6.692 11.146 1 95.68 32 GLY B C 1
ATOM 1571 O O . GLY B 1 32 ? 6.388 -5.747 11.44 1 95.68 32 GLY B O 1
ATOM 1572 N N . HIS B 1 33 ? 7.895 -6.668 10.045 1 97.28 33 HIS B N 1
ATOM 1573 C CA . HIS B 1 33 ? 7.849 -5.523 9.144 1 97.28 33 HIS B CA 1
ATOM 1574 C C . HIS B 1 33 ? 6.679 -5.634 8.172 1 97.28 33 HIS B C 1
ATOM 1576 O O . HIS B 1 33 ? 6.122 -6.718 7.985 1 97.28 33 HIS B O 1
ATOM 1582 N N . ILE B 1 34 ? 6.28 -4.497 7.67 1 98.68 34 ILE B N 1
ATOM 1583 C CA . ILE B 1 34 ? 5.244 -4.447 6.645 1 98.68 34 ILE B CA 1
ATOM 1584 C C . ILE B 1 34 ? 5.881 -4.208 5.278 1 98.68 34 ILE B C 1
ATOM 1586 O O . ILE B 1 34 ? 6.686 -3.288 5.114 1 98.68 34 ILE B O 1
ATOM 1590 N N . VAL B 1 35 ? 5.572 -5.035 4.341 1 98.42 35 VAL B N 1
ATOM 1591 C CA . VAL B 1 35 ? 6.137 -4.922 3 1 98.42 35 VAL B CA 1
ATOM 1592 C C . VAL B 1 35 ? 5.027 -5.056 1.959 1 98.42 35 VAL B C 1
ATOM 1594 O O . VAL B 1 35 ? 3.956 -5.593 2.25 1 98.42 35 VAL B O 1
ATOM 1597 N N . SER B 1 36 ? 5.266 -4.56 0.794 1 98.63 36 SER B N 1
ATOM 1598 C CA . SER B 1 36 ? 4.315 -4.639 -0.309 1 98.63 36 SER B CA 1
ATOM 1599 C C . SER B 1 36 ? 5.015 -4.985 -1.619 1 98.63 36 SER B C 1
ATOM 1601 O O . SER B 1 36 ? 6.217 -4.753 -1.767 1 98.63 36 SER B O 1
ATOM 1603 N N . ARG B 1 37 ? 4.301 -5.565 -2.546 1 97.31 37 ARG B N 1
ATOM 1604 C CA . ARG B 1 37 ? 4.814 -5.848 -3.883 1 97.31 37 ARG B CA 1
ATOM 1605 C C . ARG B 1 37 ? 3.691 -5.837 -4.914 1 97.31 37 ARG B C 1
ATOM 1607 O O . ARG B 1 37 ? 2.538 -6.127 -4.588 1 97.31 37 ARG B O 1
ATOM 1614 N N . PRO B 1 38 ? 4.038 -5.462 -6.093 1 96.9 38 PRO B N 1
ATOM 1615 C CA . PRO B 1 38 ? 3.002 -5.488 -7.128 1 96.9 38 PRO B CA 1
ATOM 1616 C C . PRO B 1 38 ? 2.597 -6.906 -7.522 1 96.9 38 PRO B C 1
ATOM 1618 O O . PRO B 1 38 ? 3.456 -7.776 -7.684 1 96.9 38 PRO B O 1
ATOM 1621 N N . MET B 1 39 ? 1.325 -7.111 -7.599 1 96.18 39 MET B N 1
ATOM 1622 C CA . MET B 1 39 ? 0.723 -8.366 -8.039 1 96.18 39 MET B CA 1
ATOM 1623 C C . MET B 1 39 ? -0.341 -8.116 -9.103 1 96.18 39 MET B C 1
ATOM 1625 O O . MET B 1 39 ? -1.111 -7.16 -9.003 1 96.18 39 MET B O 1
ATOM 1629 N N . GLN B 1 40 ? -0.388 -8.956 -10.095 1 96.21 40 GLN B N 1
ATOM 1630 C CA . GLN B 1 40 ? -1.441 -8.866 -11.101 1 96.21 40 GLN B CA 1
ATOM 1631 C C . GLN B 1 40 ? -2.778 -9.344 -10.541 1 96.21 40 GLN B C 1
ATOM 1633 O O . GLN B 1 40 ? -2.885 -10.47 -10.052 1 96.21 40 GLN B O 1
ATOM 1638 N N . LEU B 1 41 ? -3.752 -8.465 -10.588 1 97.2 41 LEU B N 1
ATOM 1639 C CA . LEU B 1 41 ? -5.098 -8.846 -10.172 1 97.2 41 LEU B CA 1
ATOM 1640 C C . LEU B 1 41 ? -5.768 -9.716 -11.229 1 97.2 41 LEU B C 1
ATOM 1642 O O . LEU B 1 41 ? -5.717 -9.402 -12.421 1 97.2 41 LEU B O 1
ATOM 1646 N N . GLN B 1 42 ? -6.367 -10.795 -10.761 1 96.95 42 GLN B N 1
ATOM 1647 C CA . GLN B 1 42 ? -7.107 -11.628 -11.703 1 96.95 42 GLN B CA 1
ATOM 1648 C C . GLN B 1 42 ? -8.453 -11 -12.053 1 96.95 42 GLN B C 1
ATOM 1650 O O . GLN B 1 42 ? -9.128 -10.441 -11.186 1 96.95 42 GLN B O 1
ATOM 1655 N N . LYS B 1 43 ? -8.789 -11.091 -13.356 1 94.41 43 LYS B N 1
ATOM 1656 C CA . LYS B 1 43 ? -9.986 -10.432 -13.87 1 94.41 43 LYS B CA 1
ATOM 1657 C C . LYS B 1 43 ? -11.224 -11.299 -13.66 1 94.41 43 LYS B C 1
ATOM 1659 O O . LYS B 1 43 ? -11.562 -12.125 -14.51 1 94.41 43 LYS B O 1
ATOM 1664 N N . VAL B 1 44 ? -11.838 -11.175 -12.552 1 93.59 44 VAL B N 1
ATOM 1665 C CA . VAL B 1 44 ? -13.101 -11.828 -12.222 1 93.59 44 VAL B CA 1
ATOM 1666 C C . VAL B 1 44 ? -14.06 -10.815 -11.603 1 93.59 44 VAL B C 1
ATOM 1668 O O . VAL B 1 44 ? -13.643 -9.734 -11.179 1 93.59 44 VAL B O 1
ATOM 1671 N N . GLU B 1 45 ? -15.331 -11.183 -11.621 1 93.59 45 GLU B N 1
ATOM 1672 C CA . GLU B 1 45 ? -16.307 -10.321 -10.96 1 93.59 45 GLU B CA 1
ATOM 1673 C C . GLU B 1 45 ? -15.998 -10.177 -9.473 1 93.59 45 GLU B C 1
ATOM 1675 O O . GLU B 1 45 ? -15.809 -11.174 -8.773 1 93.59 45 GLU B O 1
ATOM 1680 N N . PHE B 1 46 ? -15.901 -8.973 -9.07 1 93.98 46 PHE B N 1
ATOM 1681 C CA . PHE B 1 46 ? -15.579 -8.719 -7.67 1 93.98 46 PHE B CA 1
ATOM 1682 C C . PHE B 1 46 ? -16.79 -8.976 -6.782 1 93.98 46 PHE B C 1
ATOM 1684 O O . PHE B 1 46 ? -17.806 -8.287 -6.892 1 93.98 46 PHE B O 1
ATOM 1691 N N . ASN B 1 47 ? -16.698 -9.893 -5.92 1 92.78 47 ASN B N 1
ATOM 1692 C CA . ASN B 1 47 ? -17.74 -10.259 -4.967 1 92.78 47 ASN B CA 1
ATOM 1693 C C . ASN B 1 47 ? -17.25 -10.138 -3.526 1 92.78 47 ASN B C 1
ATOM 1695 O O . ASN B 1 47 ? -17.822 -10.744 -2.619 1 92.78 47 ASN B O 1
ATOM 1699 N N . GLY B 1 48 ? -16.157 -9.467 -3.324 1 94.2 48 GLY B N 1
ATOM 1700 C CA . GLY B 1 48 ? -15.535 -9.346 -2.015 1 94.2 48 GLY B CA 1
ATOM 1701 C C . GLY B 1 48 ? -14.216 -10.088 -1.911 1 94.2 48 GLY B C 1
ATOM 1702 O O . GLY B 1 48 ? -13.475 -9.915 -0.941 1 94.2 48 GLY B O 1
ATOM 1703 N N . ASP B 1 49 ? -14.022 -10.87 -2.965 1 96.96 49 ASP B N 1
ATOM 1704 C CA . ASP B 1 49 ? -12.77 -11.621 -2.996 1 96.96 49 ASP B CA 1
ATOM 1705 C C . ASP B 1 49 ? -11.833 -11.083 -4.074 1 96.96 49 ASP B C 1
ATOM 1707 O O . ASP B 1 49 ? -12.28 -10.697 -5.157 1 96.96 49 ASP B O 1
ATOM 1711 N N . LEU B 1 50 ? -10.616 -11.046 -3.771 1 98.6 50 LEU B N 1
ATOM 1712 C CA . LEU B 1 50 ? -9.559 -10.763 -4.736 1 98.6 50 LEU B CA 1
ATOM 1713 C C . LEU B 1 50 ? -8.695 -11.996 -4.973 1 98.6 50 LEU B C 1
ATOM 1715 O O . LEU B 1 50 ? -8.429 -12.762 -4.044 1 98.6 50 LEU B O 1
ATOM 1719 N N . TRP B 1 51 ? -8.185 -12.111 -6.21 1 98.66 51 TRP B N 1
ATOM 1720 C CA . TRP B 1 51 ? -7.43 -13.303 -6.58 1 98.66 51 TRP B CA 1
ATOM 1721 C C . TRP B 1 51 ? -6.095 -12.927 -7.214 1 98.66 51 TRP B C 1
ATOM 1723 O O . TRP B 1 51 ? -6.036 -12.045 -8.074 1 98.66 51 TRP B O 1
ATOM 1733 N N . PHE B 1 52 ? -5.083 -13.653 -6.795 1 98.28 52 PHE B N 1
ATOM 1734 C CA . PHE B 1 52 ? -3.749 -13.556 -7.377 1 98.28 52 PHE B CA 1
ATOM 1735 C C . PHE B 1 52 ? -3.18 -14.942 -7.66 1 98.28 52 PHE B C 1
ATOM 1737 O O . PHE B 1 52 ? -3.413 -15.882 -6.898 1 98.28 52 PHE B O 1
ATOM 1744 N N . LEU B 1 53 ? -2.459 -15.04 -8.719 1 97.94 53 LEU B N 1
ATOM 1745 C CA . LEU B 1 53 ? -1.671 -16.232 -9.014 1 97.94 53 LEU B CA 1
ATOM 1746 C C . LEU B 1 53 ? -0.21 -16.027 -8.631 1 97.94 53 LEU B C 1
ATOM 1748 O O . LEU B 1 53 ? 0.364 -14.968 -8.898 1 97.94 53 LEU B O 1
ATOM 1752 N N . THR B 1 54 ? 0.378 -17.016 -7.97 1 96.85 54 THR B N 1
ATOM 1753 C CA . THR B 1 54 ? 1.764 -16.907 -7.528 1 96.85 54 THR B CA 1
ATOM 1754 C C . THR B 1 54 ? 2.388 -18.29 -7.362 1 96.85 54 THR B C 1
ATOM 1756 O O . THR B 1 54 ? 1.822 -19.29 -7.807 1 96.85 54 THR B O 1
ATOM 1759 N N . LEU B 1 55 ? 3.611 -18.273 -6.922 1 97.13 55 LEU B N 1
ATOM 1760 C CA . LEU B 1 55 ? 4.317 -19.511 -6.614 1 97.13 55 LEU B CA 1
ATOM 1761 C C . LEU B 1 55 ? 4.37 -19.747 -5.108 1 97.13 55 LEU B C 1
ATOM 1763 O O . LEU B 1 55 ? 4.441 -18.793 -4.329 1 97.13 55 LEU B O 1
ATOM 1767 N N . LYS B 1 56 ? 4.306 -21.005 -4.723 1 97.59 56 LYS B N 1
ATOM 1768 C CA . LYS B 1 56 ? 4.541 -21.394 -3.335 1 97.59 56 LYS B CA 1
ATOM 1769 C C . LYS B 1 56 ? 5.973 -21.079 -2.911 1 97.59 56 LYS B C 1
ATOM 1771 O O . LYS B 1 56 ? 6.827 -20.794 -3.753 1 97.59 56 LYS B O 1
ATOM 1776 N N . ASP B 1 57 ? 6.188 -21.011 -1.643 1 95.69 57 ASP B N 1
ATOM 1777 C CA . ASP B 1 57 ? 7.49 -20.881 -0.997 1 95.69 57 ASP B CA 1
ATOM 1778 C C . ASP B 1 57 ? 8.168 -19.57 -1.386 1 95.69 57 ASP B C 1
ATOM 1780 O O . ASP B 1 57 ? 9.367 -19.545 -1.673 1 95.69 57 ASP B O 1
ATOM 1784 N N . THR B 1 58 ? 7.419 -18.601 -1.678 1 95.74 58 THR B N 1
ATOM 1785 C CA . THR B 1 58 ? 7.874 -17.222 -1.811 1 95.74 58 THR B CA 1
ATOM 1786 C C . THR B 1 58 ? 7.697 -16.465 -0.497 1 95.74 58 THR B C 1
ATOM 1788 O O . THR B 1 58 ? 7.071 -16.97 0.437 1 95.74 58 THR B O 1
ATOM 1791 N N . GLU B 1 59 ? 8.25 -15.337 -0.341 1 95.54 59 GLU B N 1
ATOM 1792 C CA . GLU B 1 59 ? 8.15 -14.546 0.882 1 95.54 59 GLU B CA 1
ATOM 1793 C C . GLU B 1 59 ? 6.693 -14.306 1.266 1 95.54 59 GLU B C 1
ATOM 1795 O O . GLU B 1 59 ? 6.3 -14.544 2.41 1 95.54 59 GLU B O 1
ATOM 1800 N N . LYS B 1 60 ? 5.955 -13.847 0.252 1 97.73 60 LYS B N 1
ATOM 1801 C CA . LYS B 1 60 ? 4.553 -13.567 0.549 1 97.73 60 LYS B CA 1
ATOM 1802 C C . LYS B 1 60 ? 3.816 -14.836 0.967 1 97.73 60 LYS B C 1
ATOM 1804 O O . LYS B 1 60 ? 2.916 -14.789 1.808 1 97.73 60 LYS B O 1
ATOM 1809 N N . TYR B 1 61 ? 4.164 -15.95 0.374 1 98.03 61 TYR B N 1
ATOM 1810 C CA . TYR B 1 61 ? 3.565 -17.236 0.711 1 98.03 61 TYR B CA 1
ATOM 1811 C C . TYR B 1 61 ? 3.767 -17.562 2.187 1 98.03 61 TYR B C 1
ATOM 1813 O O . TYR B 1 61 ? 2.805 -17.855 2.901 1 98.03 61 TYR B O 1
ATOM 1821 N N . TYR B 1 62 ? 4.931 -17.474 2.682 1 98.18 62 TYR B N 1
ATOM 1822 C CA . TYR B 1 62 ? 5.243 -17.775 4.075 1 98.18 62 TYR B CA 1
ATOM 1823 C C . TYR B 1 62 ? 4.634 -16.734 5.007 1 98.18 62 TYR B C 1
ATOM 1825 O O . TYR B 1 62 ? 4.171 -17.067 6.101 1 98.18 62 TYR B O 1
ATOM 1833 N N . GLU B 1 63 ? 4.683 -15.501 4.559 1 98.64 63 GLU B N 1
ATOM 1834 C CA . GLU B 1 63 ? 4.115 -14.426 5.366 1 98.64 63 GLU B CA 1
ATOM 1835 C C . GLU B 1 63 ? 2.622 -14.64 5.597 1 98.64 63 GLU B C 1
ATOM 1837 O O . GLU B 1 63 ? 2.138 -14.511 6.724 1 98.64 63 GLU B O 1
ATOM 1842 N N . ILE B 1 64 ? 1.892 -14.968 4.522 1 98.66 64 ILE B N 1
ATOM 1843 C CA . ILE B 1 64 ? 0.448 -15.168 4.59 1 98.66 64 ILE B CA 1
ATOM 1844 C C . ILE B 1 64 ? 0.135 -16.375 5.472 1 98.66 64 ILE B C 1
ATOM 1846 O O . ILE B 1 64 ? -0.837 -16.362 6.231 1 98.66 64 ILE B O 1
ATOM 1850 N N . LYS B 1 65 ? 0.916 -17.411 5.41 1 98.08 65 LYS B N 1
ATOM 1851 C CA . LYS B 1 65 ? 0.726 -18.592 6.247 1 98.08 65 LYS B CA 1
ATOM 1852 C C . LYS B 1 65 ? 0.915 -18.255 7.724 1 98.08 65 LYS B C 1
ATOM 1854 O O . LYS B 1 65 ? 0.27 -18.85 8.589 1 98.08 65 LYS B O 1
ATOM 1859 N N . HIS B 1 66 ? 1.73 -17.356 7.985 1 97.62 66 HIS B N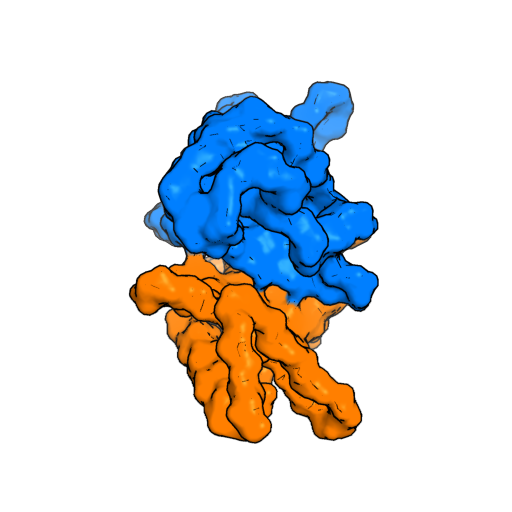 1
ATOM 1860 C CA . HIS B 1 66 ? 2.029 -16.962 9.357 1 97.62 66 HIS B CA 1
ATOM 1861 C C . HIS B 1 66 ? 1.012 -15.951 9.875 1 97.62 66 HIS B C 1
ATOM 1863 O O . HIS B 1 66 ? 0.663 -15.966 11.058 1 97.62 66 HIS B O 1
ATOM 1869 N N . ASN B 1 67 ? 0.639 -15.004 9.099 1 98.19 67 ASN B N 1
ATOM 1870 C CA . ASN B 1 67 ? -0.332 -13.949 9.368 1 98.19 67 ASN B CA 1
ATOM 1871 C C . ASN B 1 67 ? -1.176 -13.636 8.136 1 98.19 67 ASN B C 1
ATOM 1873 O O . ASN B 1 67 ? -0.678 -13.058 7.168 1 98.19 67 ASN B O 1
ATOM 1877 N N . ASP B 1 68 ? -2.425 -13.941 8.203 1 98.68 68 ASP B N 1
ATOM 1878 C CA . ASP B 1 68 ? -3.253 -13.862 7.002 1 98.68 68 ASP B CA 1
ATOM 1879 C C . ASP B 1 68 ? -3.892 -12.482 6.866 1 98.68 68 ASP B C 1
ATOM 1881 O O . ASP B 1 68 ? -4.669 -12.241 5.94 1 98.68 68 ASP B O 1
ATOM 1885 N N . VAL B 1 69 ? -3.677 -11.586 7.877 1 98.67 69 VAL B N 1
ATOM 1886 C CA . VAL B 1 69 ? -4.157 -10.211 7.788 1 98.67 69 VAL B CA 1
ATOM 1887 C C . VAL B 1 69 ? -3.361 -9.453 6.727 1 98.67 69 VAL B C 1
ATOM 1889 O O . VAL B 1 69 ? -2.142 -9.308 6.842 1 98.67 69 VAL B O 1
ATOM 1892 N N . VAL B 1 70 ? -3.994 -9.002 5.701 1 98.92 70 VAL B N 1
ATOM 1893 C CA . VAL B 1 70 ? -3.303 -8.36 4.588 1 98.92 70 VAL B CA 1
ATOM 1894 C C . VAL B 1 70 ? -4.053 -7.095 4.175 1 98.92 70 VAL B C 1
ATOM 1896 O O . VAL B 1 70 ? -5.154 -6.831 4.663 1 98.92 70 VAL B O 1
ATOM 1899 N N . ASN B 1 71 ? -3.475 -6.304 3.403 1 98.91 71 ASN B N 1
ATOM 1900 C CA . ASN B 1 71 ? -4.055 -5.159 2.707 1 98.91 71 ASN B CA 1
ATOM 1901 C C . ASN B 1 71 ? -3.704 -5.169 1.222 1 98.91 71 ASN B C 1
ATOM 1903 O O . ASN B 1 71 ? -2.611 -5.592 0.841 1 98.91 71 ASN B O 1
ATOM 1907 N N . VAL B 1 72 ? -4.593 -4.792 0.427 1 98.88 72 VAL B N 1
ATOM 1908 C CA . VAL B 1 72 ? -4.378 -4.611 -1.004 1 98.88 72 VAL B CA 1
ATOM 1909 C C . VAL B 1 72 ? -4.542 -3.137 -1.37 1 98.88 72 VAL B C 1
ATOM 1911 O O . VAL B 1 72 ? -5.594 -2.544 -1.124 1 98.88 72 VAL B O 1
ATOM 1914 N N . VAL B 1 73 ? -3.518 -2.607 -1.971 1 98.84 73 VAL B N 1
ATOM 1915 C CA . VAL B 1 73 ? -3.502 -1.203 -2.368 1 98.84 73 VAL B CA 1
ATOM 1916 C C . VAL B 1 73 ? -3.677 -1.091 -3.88 1 98.84 73 VAL B C 1
ATOM 1918 O O . VAL B 1 73 ? -2.903 -1.672 -4.646 1 98.84 73 VAL B O 1
ATOM 1921 N N . ILE B 1 74 ? -4.676 -0.414 -4.3 1 98.01 74 ILE B N 1
ATOM 1922 C CA . ILE B 1 74 ? -4.833 -0.023 -5.697 1 98.01 74 ILE B CA 1
ATOM 1923 C C . ILE B 1 74 ? -4.632 1.485 -5.836 1 98.01 74 ILE B C 1
ATOM 1925 O O . ILE B 1 74 ? -5.312 2.272 -5.174 1 98.01 74 ILE B O 1
ATOM 1929 N N . ALA B 1 75 ? -3.643 1.888 -6.576 1 96.42 75 ALA B N 1
ATOM 1930 C CA . ALA B 1 75 ? -3.312 3.293 -6.805 1 96.42 75 ALA B CA 1
ATOM 1931 C C . ALA B 1 75 ? -3.1 3.571 -8.29 1 96.42 75 ALA B C 1
ATOM 1933 O O . ALA B 1 75 ? -1.964 3.739 -8.74 1 96.42 75 ALA B O 1
ATOM 1934 N N . GLU B 1 76 ? -4.058 3.651 -9.067 1 92.57 76 GLU B N 1
ATOM 1935 C CA . GLU B 1 76 ? -4.048 3.973 -10.491 1 92.57 76 GLU B CA 1
ATOM 1936 C C . GLU B 1 76 ? -4.881 5.218 -10.781 1 92.57 76 GLU B C 1
ATOM 1938 O O . GLU B 1 76 ? -4.602 6.295 -10.249 1 92.57 76 GLU B O 1
ATOM 1943 N N . LYS B 1 77 ? -6.063 5.078 -11.34 1 88.1 77 LYS B N 1
ATOM 1944 C CA . LYS B 1 77 ? -6.951 6.215 -11.567 1 88.1 77 LYS B CA 1
ATOM 1945 C C . LYS B 1 77 ? -7.632 6.647 -10.272 1 88.1 77 LYS B C 1
ATOM 1947 O O . LYS B 1 77 ? -7.965 7.821 -10.101 1 88.1 77 LYS B O 1
ATOM 1952 N N . SER B 1 78 ? -7.912 5.703 -9.459 1 92.61 78 SER B N 1
ATOM 1953 C CA . SER B 1 78 ? -8.431 5.872 -8.106 1 92.61 78 SER B CA 1
ATOM 1954 C C . SER B 1 78 ? -7.556 5.15 -7.085 1 92.61 78 SER B C 1
ATOM 1956 O O . SER B 1 78 ? -6.667 4.381 -7.455 1 92.61 78 SER B O 1
ATOM 1958 N N . TYR B 1 79 ? -7.775 5.544 -5.861 1 96.2 79 TYR B N 1
ATOM 1959 C CA . TYR B 1 79 ? -7.088 4.844 -4.781 1 96.2 79 TYR B CA 1
ATOM 1960 C C . TYR B 1 79 ? -8.045 3.925 -4.031 1 96.2 79 TYR B C 1
ATOM 1962 O O . TYR B 1 79 ? -9.203 4.281 -3.799 1 96.2 79 TYR B O 1
ATOM 1970 N N . ALA B 1 80 ? -7.582 2.814 -3.669 1 97.05 80 ALA B N 1
ATOM 1971 C CA . ALA B 1 80 ? -8.359 1.933 -2.8 1 97.05 80 ALA B CA 1
ATOM 1972 C C . ALA B 1 80 ? -7.455 1.202 -1.811 1 97.05 80 ALA B C 1
ATOM 1974 O O . ALA B 1 80 ? -6.349 0.785 -2.162 1 97.05 80 ALA B O 1
ATOM 1975 N N . SER B 1 81 ? -7.857 1.139 -0.625 1 97.98 81 SER B N 1
ATOM 1976 C CA . SER B 1 81 ? -7.307 0.311 0.443 1 97.98 81 SER B CA 1
ATOM 1977 C C . SER B 1 81 ? -8.273 -0.801 0.834 1 97.98 81 SER B C 1
ATOM 1979 O O . SER B 1 81 ? -9.341 -0.536 1.39 1 97.98 81 SER B O 1
ATOM 1981 N N . ILE B 1 82 ? -7.898 -2.031 0.569 1 98.25 82 ILE B N 1
ATOM 1982 C CA . ILE B 1 82 ? -8.76 -3.162 0.893 1 98.25 82 ILE B CA 1
ATOM 1983 C C . ILE B 1 82 ? -8.098 -4.028 1.962 1 98.25 82 ILE B C 1
ATOM 1985 O O . ILE B 1 82 ? -7.013 -4.574 1.744 1 98.25 82 ILE B O 1
ATOM 1989 N N . THR B 1 83 ? -8.728 -4.096 3.078 1 98.43 83 THR B N 1
ATOM 1990 C CA . THR B 1 83 ? -8.235 -4.869 4.214 1 98.43 83 THR B CA 1
ATOM 1991 C C . THR B 1 83 ? -8.989 -6.19 4.337 1 98.43 83 THR B C 1
ATOM 1993 O O . THR B 1 83 ? -10.211 -6.23 4.182 1 98.43 83 THR B O 1
ATOM 1996 N N . GLY B 1 84 ? -8.209 -7.251 4.576 1 98.27 84 GLY B N 1
ATOM 1997 C CA . GLY B 1 84 ? -8.877 -8.533 4.739 1 98.27 84 GLY B CA 1
ATOM 1998 C C . GLY B 1 84 ? -7.928 -9.658 5.106 1 98.27 84 GLY B C 1
ATOM 1999 O O . GLY B 1 84 ? -6.857 -9.415 5.666 1 98.27 84 GLY B O 1
ATOM 2000 N N . HIS B 1 85 ? -8.401 -10.9 4.879 1 98.66 85 HIS B N 1
ATOM 2001 C CA . HIS B 1 85 ? -7.636 -12.106 5.178 1 98.66 85 HIS B CA 1
ATOM 2002 C C . HIS B 1 85 ? -7.301 -12.875 3.904 1 98.66 85 HIS B C 1
ATOM 2004 O O . HIS B 1 85 ? -8.147 -13.016 3.018 1 98.66 85 HIS B O 1
ATOM 2010 N N . ALA B 1 86 ? -6.09 -13.285 3.866 1 98.86 86 ALA B N 1
ATOM 2011 C CA . ALA B 1 86 ? -5.615 -14.046 2.713 1 98.86 86 ALA B CA 1
ATOM 2012 C C . ALA B 1 86 ? -5.647 -15.545 2.995 1 98.86 86 ALA B C 1
ATOM 2014 O O . ALA B 1 86 ? -5.399 -15.977 4.123 1 98.86 86 ALA B O 1
ATOM 2015 N N . GLU B 1 87 ? -5.904 -16.251 1.991 1 98.63 87 GLU B N 1
ATOM 2016 C CA . GLU B 1 87 ? -5.842 -17.709 2.029 1 98.63 87 GLU B CA 1
ATOM 2017 C C . GLU B 1 87 ? -5.144 -18.265 0.791 1 98.63 87 GLU B C 1
ATOM 2019 O O . GLU B 1 87 ? -5.301 -17.73 -0.309 1 98.63 87 GLU B O 1
ATOM 2024 N N . ILE B 1 88 ? -4.352 -19.342 1.046 1 98.69 88 ILE B N 1
ATOM 2025 C CA . ILE B 1 88 ? -3.75 -20.06 -0.073 1 98.69 88 ILE B CA 1
ATOM 2026 C C . ILE B 1 88 ? -4.73 -21.103 -0.604 1 98.69 88 ILE B C 1
ATOM 2028 O O . ILE B 1 88 ? -5.256 -21.916 0.16 1 98.69 88 ILE B O 1
ATOM 2032 N N . VAL B 1 89 ? -5.017 -20.991 -1.894 1 98.45 89 VAL B N 1
ATOM 2033 C CA . VAL B 1 89 ? -6.001 -21.872 -2.515 1 98.45 89 VAL B CA 1
ATOM 2034 C C . VAL B 1 89 ? -5.336 -22.695 -3.617 1 98.45 89 VAL B C 1
ATOM 2036 O O . VAL B 1 89 ? -4.735 -22.138 -4.539 1 98.45 89 VAL B O 1
ATOM 2039 N N . ASP B 1 90 ? -5.423 -23.979 -3.454 1 97.58 90 ASP B N 1
ATOM 2040 C CA . ASP B 1 90 ? -4.913 -24.889 -4.475 1 97.58 90 ASP B CA 1
ATOM 2041 C C . ASP B 1 90 ? -6.056 -25.557 -5.235 1 97.58 90 ASP B C 1
ATOM 2043 O O . ASP B 1 90 ? -6.518 -26.634 -4.852 1 97.58 90 ASP B O 1
ATOM 2047 N N . ASP B 1 91 ? -6.541 -24.932 -6.207 1 97.79 91 ASP B N 1
ATOM 2048 C CA . ASP B 1 91 ? -7.651 -25.38 -7.043 1 97.79 91 ASP B CA 1
ATOM 2049 C C . ASP B 1 91 ? -7.245 -25.425 -8.515 1 97.79 91 ASP B C 1
ATOM 2051 O O . ASP B 1 91 ? -7.061 -24.383 -9.146 1 97.79 91 ASP B O 1
ATOM 2055 N N . LEU B 1 92 ? -7.134 -26.636 -9.046 1 97.89 92 LEU B N 1
ATOM 2056 C CA . LEU B 1 92 ? -6.622 -26.834 -10.397 1 97.89 92 LEU B CA 1
ATOM 2057 C C . LEU B 1 92 ? -7.499 -26.123 -11.421 1 97.89 92 LEU B C 1
ATOM 2059 O O . LEU B 1 92 ? -6.993 -25.56 -12.395 1 97.89 92 LEU B O 1
ATOM 2063 N N . GLU B 1 93 ? -8.779 -26.155 -11.284 1 97.91 93 GLU B N 1
ATOM 2064 C CA . GLU B 1 93 ? -9.697 -25.519 -12.224 1 97.91 93 GLU B CA 1
ATOM 2065 C C . GLU B 1 93 ? -9.524 -24.003 -12.225 1 97.91 93 GLU B C 1
ATOM 2067 O O . GLU B 1 93 ? -9.567 -23.369 -13.282 1 97.91 93 GLU B O 1
ATOM 2072 N N . LEU B 1 94 ? -9.372 -23.413 -11.039 1 97.53 94 LEU B N 1
ATOM 2073 C CA . LEU B 1 94 ? -9.161 -21.973 -10.943 1 97.53 94 LEU B CA 1
ATOM 2074 C C . LEU B 1 94 ? -7.801 -21.583 -11.511 1 97.53 94 LEU B C 1
ATOM 2076 O O . LEU B 1 94 ? -7.674 -20.558 -12.184 1 97.53 94 LEU B O 1
ATOM 2080 N N . LYS B 1 95 ? -6.78 -22.362 -11.182 1 98.06 95 LYS B N 1
ATOM 2081 C CA . LYS B 1 95 ? -5.467 -22.113 -11.769 1 98.06 95 LYS B CA 1
ATOM 2082 C C . LYS B 1 95 ? -5.543 -22.08 -13.293 1 98.06 95 LYS B C 1
ATOM 2084 O O . LYS B 1 95 ? -4.98 -21.186 -13.929 1 98.06 95 LYS B O 1
ATOM 2089 N N . LYS B 1 96 ? -6.196 -23.071 -13.853 1 97.76 96 LYS B N 1
ATOM 2090 C CA . LYS B 1 96 ? -6.375 -23.142 -15.3 1 97.76 96 LYS B CA 1
ATOM 2091 C C . LYS B 1 96 ? -7.076 -21.895 -15.829 1 97.76 96 LYS B C 1
ATOM 2093 O O . LYS B 1 96 ? -6.655 -21.319 -16.835 1 97.76 96 LYS B O 1
ATOM 2098 N N . LYS B 1 97 ? -8.161 -21.55 -15.145 1 97.49 97 LYS B N 1
ATOM 2099 C CA . LYS B 1 97 ? -8.973 -20.406 -15.548 1 97.49 97 LYS B CA 1
ATOM 2100 C C . LYS B 1 97 ? -8.135 -19.133 -15.614 1 97.49 97 LYS B C 1
ATOM 2102 O O . LYS B 1 97 ? -8.323 -18.305 -16.508 1 97.49 97 LYS B O 1
ATOM 2107 N N . PHE B 1 98 ? -7.22 -18.909 -14.642 1 97.24 98 PHE B N 1
ATOM 2108 C CA . PHE B 1 98 ? -6.464 -17.669 -14.51 1 97.24 98 PHE B CA 1
ATOM 2109 C C . PHE B 1 98 ? -5.156 -17.747 -15.288 1 97.24 98 PHE B C 1
ATOM 2111 O O . PHE B 1 98 ? -4.439 -16.752 -15.41 1 97.24 98 PHE B O 1
ATOM 2118 N N . TRP B 1 99 ? -4.799 -18.834 -15.882 1 97.15 99 TRP B N 1
ATOM 2119 C CA . TRP B 1 99 ? -3.527 -19.073 -16.556 1 97.15 99 TRP B CA 1
ATOM 2120 C C . TRP B 1 99 ? -3.525 -18.453 -17.95 1 97.15 99 TRP B C 1
ATOM 2122 O O . TRP B 1 99 ? -4.553 -18.438 -18.631 1 97.15 99 TRP B O 1
ATOM 2132 N N . ASN B 1 100 ? -2.455 -17.899 -18.303 1 95.34 100 ASN B N 1
ATOM 2133 C CA . ASN B 1 100 ? -2.261 -17.383 -19.653 1 95.34 100 ASN B CA 1
ATOM 2134 C C . ASN B 1 100 ? -0.804 -17.492 -20.092 1 95.34 100 ASN B C 1
ATOM 2136 O O . ASN B 1 100 ? 0.031 -18.025 -19.359 1 95.34 100 ASN B O 1
ATOM 2140 N N . LYS B 1 101 ? -0.527 -17.093 -21.249 1 94.26 101 LYS B N 1
ATOM 2141 C CA . LYS B 1 101 ? 0.802 -17.248 -21.833 1 94.26 101 LYS B CA 1
ATOM 2142 C C . LYS B 1 101 ? 1.838 -16.432 -21.066 1 94.26 101 LYS B C 1
ATOM 2144 O O . LYS B 1 101 ? 2.99 -16.851 -20.931 1 94.26 101 LYS B O 1
ATOM 2149 N N . ALA B 1 102 ? 1.456 -15.325 -20.569 1 91.78 102 ALA B N 1
ATOM 2150 C CA . ALA B 1 102 ? 2.38 -14.484 -19.813 1 91.78 102 ALA B CA 1
ATOM 2151 C C . ALA B 1 102 ? 2.912 -15.22 -18.586 1 91.78 102 ALA B C 1
ATOM 2153 O O . ALA B 1 102 ? 4.106 -15.153 -18.283 1 91.78 102 ALA B O 1
ATOM 2154 N N . TYR B 1 103 ? 2.037 -15.89 -17.88 1 93.71 103 TYR B N 1
ATOM 2155 C CA . TYR B 1 103 ? 2.461 -16.662 -16.718 1 93.71 103 TYR B CA 1
ATOM 2156 C C . TYR B 1 103 ? 3.359 -17.822 -17.131 1 93.71 103 TYR B C 1
ATOM 2158 O O . TYR B 1 103 ? 4.331 -18.139 -16.441 1 93.71 103 TYR B O 1
ATOM 2166 N N . GLU B 1 104 ? 2.958 -18.484 -18.181 1 94 104 GLU B N 1
ATOM 2167 C CA . GLU B 1 104 ? 3.791 -19.567 -18.694 1 94 104 GLU B CA 1
ATOM 2168 C C . GLU B 1 104 ? 5.222 -19.096 -18.936 1 94 104 GLU B C 1
ATOM 2170 O O . GLU B 1 104 ? 6.178 -19.78 -18.564 1 94 104 GLU B O 1
ATOM 2175 N N . ASP B 1 105 ? 5.399 -17.978 -19.508 1 91.72 105 ASP B N 1
ATOM 2176 C CA . ASP B 1 105 ? 6.71 -17.416 -19.821 1 91.72 105 ASP B CA 1
ATOM 2177 C C . ASP B 1 105 ? 7.431 -16.964 -18.553 1 91.72 105 ASP B C 1
ATOM 2179 O O . ASP B 1 105 ? 8.634 -17.186 -18.404 1 91.72 105 ASP B O 1
ATOM 2183 N N . MET B 1 106 ? 6.695 -16.41 -17.663 1 90.35 106 MET B N 1
ATOM 2184 C CA . MET B 1 106 ? 7.264 -15.848 -16.442 1 90.35 106 MET B CA 1
ATOM 2185 C C . MET B 1 106 ? 7.764 -16.952 -15.516 1 90.35 106 MET B C 1
ATOM 2187 O O . MET B 1 106 ? 8.838 -16.832 -14.923 1 90.35 106 MET B O 1
ATOM 2191 N N . PHE B 1 107 ? 6.956 -17.961 -15.405 1 93.41 107 PHE B N 1
ATOM 2192 C CA . PHE B 1 107 ? 7.259 -18.986 -14.413 1 93.41 107 PHE B CA 1
ATOM 2193 C C . PHE B 1 107 ? 7.98 -20.164 -15.055 1 93.41 107 PHE B C 1
ATOM 2195 O O . PHE B 1 107 ? 8.539 -21.013 -14.357 1 93.41 107 PHE B O 1
ATOM 2202 N N . ASN B 1 108 ? 7.983 -20.202 -16.408 1 95.12 108 ASN B N 1
ATOM 2203 C CA . ASN B 1 108 ? 8.573 -21.299 -17.168 1 95.12 108 ASN B CA 1
ATOM 2204 C C . ASN B 1 108 ? 8.021 -22.65 -16.722 1 95.12 108 ASN B C 1
ATOM 2206 O O . ASN B 1 108 ? 8.785 -23.582 -16.464 1 95.12 108 ASN B O 1
ATOM 2210 N N . MET B 1 109 ? 6.794 -22.763 -16.501 1 96.53 109 MET B N 1
ATOM 2211 C CA . MET B 1 109 ? 6.016 -23.938 -16.12 1 96.53 109 MET B CA 1
ATOM 2212 C C . MET B 1 109 ? 4.559 -23.789 -16.547 1 96.53 109 MET B C 1
ATOM 2214 O O . MET B 1 109 ? 4.175 -22.762 -17.109 1 96.53 109 MET B O 1
ATOM 2218 N N . ASP B 1 110 ? 3.793 -24.878 -16.321 1 96.63 110 ASP B N 1
ATOM 2219 C CA . ASP B 1 110 ? 2.373 -24.777 -16.644 1 96.63 110 ASP B CA 1
ATOM 2220 C C . ASP B 1 110 ? 1.519 -24.792 -15.378 1 96.63 110 ASP B C 1
ATOM 2222 O O . ASP B 1 110 ? 2.045 -24.924 -14.27 1 96.63 110 ASP B O 1
ATOM 2226 N N . TYR B 1 111 ? 0.183 -24.569 -15.587 1 97.3 111 TYR B N 1
ATOM 2227 C CA . TYR B 1 111 ? -0.725 -24.362 -14.465 1 97.3 111 TYR B CA 1
ATOM 2228 C C . TYR B 1 111 ? -0.859 -25.631 -13.63 1 97.3 111 TYR B C 1
ATOM 2230 O O . TYR B 1 111 ? -1.393 -25.597 -12.52 1 97.3 111 TYR B O 1
ATOM 2238 N N . THR B 1 112 ? -0.381 -26.825 -14.08 1 97.93 112 THR B N 1
ATOM 2239 C CA . THR B 1 112 ? -0.51 -28.084 -13.355 1 97.93 112 THR B CA 1
ATOM 2240 C C . THR B 1 112 ? 0.653 -28.27 -12.384 1 97.93 112 THR B C 1
ATOM 2242 O O . THR B 1 112 ? 0.622 -29.162 -11.533 1 97.93 112 THR B O 1
ATOM 2245 N N . ASP B 1 113 ? 1.717 -27.498 -12.559 1 97.65 113 ASP B N 1
ATOM 2246 C CA . ASP B 1 113 ? 2.858 -27.582 -11.653 1 97.65 113 ASP B CA 1
ATOM 2247 C C . ASP B 1 113 ? 2.43 -27.347 -10.206 1 97.65 113 ASP B C 1
ATOM 2249 O O . ASP B 1 113 ? 1.731 -26.376 -9.91 1 97.65 113 ASP B O 1
ATOM 2253 N N . PRO B 1 114 ? 2.788 -28.199 -9.264 1 97.24 114 PRO B N 1
ATOM 2254 C CA . PRO B 1 114 ? 2.327 -28.103 -7.877 1 97.24 114 PRO B CA 1
ATOM 2255 C C . PRO B 1 114 ? 2.859 -26.863 -7.162 1 97.24 114 PRO B C 1
ATOM 2257 O O . PRO B 1 114 ? 2.359 -26.498 -6.095 1 97.24 114 PRO B O 1
ATOM 2260 N N . ARG B 1 115 ? 3.819 -26.24 -7.716 1 97.7 115 ARG B N 1
ATOM 2261 C CA . ARG B 1 115 ? 4.369 -25.03 -7.113 1 97.7 115 ARG B CA 1
ATOM 2262 C C . ARG B 1 115 ? 3.462 -23.83 -7.368 1 97.7 115 ARG B C 1
ATOM 2264 O O . ARG B 1 115 ? 3.547 -22.821 -6.665 1 97.7 115 ARG B O 1
ATOM 2271 N N . VAL B 1 116 ? 2.663 -23.889 -8.424 1 98.15 116 VAL B N 1
ATOM 2272 C CA . VAL B 1 116 ? 1.72 -22.817 -8.725 1 98.15 116 VAL B CA 1
ATOM 2273 C C . VAL B 1 116 ? 0.574 -22.839 -7.717 1 98.15 116 VAL B C 1
ATOM 2275 O O . VAL B 1 116 ? 0.058 -23.906 -7.376 1 98.15 116 VAL B O 1
ATOM 2278 N N . THR B 1 117 ? 0.183 -21.711 -7.212 1 98.35 117 THR B N 1
ATOM 2279 C CA . THR B 1 117 ? -0.946 -21.607 -6.295 1 98.35 117 THR B CA 1
ATOM 2280 C C . THR B 1 117 ? -1.657 -20.268 -6.461 1 98.35 117 THR B C 1
ATOM 2282 O O . THR B 1 117 ? -1.278 -19.458 -7.31 1 98.35 117 THR B O 1
ATOM 2285 N N . LEU B 1 118 ? -2.769 -20.115 -5.706 1 98.66 118 LEU B N 1
ATOM 2286 C CA . LEU B 1 118 ? -3.561 -18.891 -5.721 1 98.66 118 LEU B CA 1
ATOM 2287 C C . LEU B 1 118 ? -3.612 -18.26 -4.333 1 98.66 118 LEU B C 1
ATOM 2289 O O . LEU B 1 118 ? -3.611 -18.968 -3.324 1 98.66 118 LEU B O 1
ATOM 2293 N N . ILE B 1 119 ? -3.585 -16.999 -4.299 1 98.88 119 ILE B N 1
ATOM 2294 C CA . ILE B 1 119 ? -3.928 -16.253 -3.093 1 98.88 119 ILE B CA 1
ATOM 2295 C C . ILE B 1 119 ? -5.331 -15.668 -3.229 1 98.88 119 ILE B C 1
ATOM 2297 O O . ILE B 1 119 ? -5.621 -14.95 -4.19 1 98.88 119 ILE B O 1
ATOM 2301 N N . LYS B 1 120 ? -6.162 -16.034 -2.404 1 98.86 120 LYS B N 1
ATOM 2302 C CA . LYS B 1 120 ? -7.496 -15.451 -2.287 1 98.86 120 LYS B CA 1
ATOM 2303 C C . LYS B 1 120 ? -7.581 -14.509 -1.09 1 98.86 120 LYS B C 1
ATOM 2305 O O . LYS B 1 120 ? -7.225 -14.884 0.029 1 98.86 120 LYS B O 1
ATOM 2310 N N . ILE B 1 121 ? -7.995 -13.318 -1.289 1 98.75 121 ILE B N 1
ATOM 2311 C CA . ILE B 1 121 ? -8.177 -12.371 -0.195 1 98.75 121 ILE B CA 1
ATOM 2312 C C . ILE B 1 121 ? -9.667 -12.128 0.035 1 98.75 121 ILE B C 1
ATOM 2314 O O . ILE B 1 121 ? -10.377 -11.683 -0.87 1 98.75 121 ILE B O 1
ATOM 2318 N N . HIS B 1 122 ? -10.104 -12.439 1.196 1 98.15 122 HIS B N 1
ATOM 2319 C CA . HIS B 1 122 ? -11.45 -12.08 1.63 1 98.15 122 HIS B CA 1
ATOM 2320 C C . HIS B 1 122 ? -11.488 -10.663 2.192 1 98.15 122 HIS B C 1
ATOM 2322 O O . HIS B 1 122 ? -10.99 -10.413 3.292 1 98.15 122 HIS B O 1
ATOM 2328 N N . ALA B 1 123 ? -12.145 -9.818 1.408 1 97.22 123 A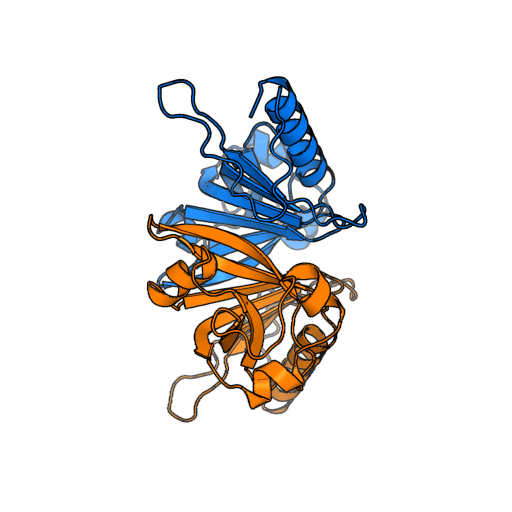LA B N 1
ATOM 2329 C CA . ALA B 1 123 ? -12.207 -8.425 1.842 1 97.22 123 ALA B CA 1
ATOM 2330 C C . ALA B 1 123 ? -13.113 -8.27 3.06 1 97.22 123 ALA B C 1
ATOM 2332 O O . ALA B 1 123 ? -14.219 -8.814 3.093 1 97.22 123 ALA B O 1
ATOM 2333 N N . GLU B 1 124 ? -12.66 -7.549 4.031 1 96.28 124 GLU B N 1
ATOM 2334 C CA . GLU B 1 124 ? -13.453 -7.249 5.219 1 96.28 124 GLU B CA 1
ATOM 2335 C C . GLU B 1 124 ? -13.897 -5.789 5.233 1 96.28 124 GLU B C 1
ATOM 2337 O O . GLU B 1 124 ? -15.01 -5.477 5.662 1 96.28 124 GLU B O 1
ATOM 2342 N N . SER B 1 125 ? -13.08 -4.854 4.821 1 94.87 125 SER B N 1
ATOM 2343 C CA . SER B 1 125 ? -13.35 -3.423 4.719 1 94.87 125 SER B CA 1
ATOM 2344 C C . SER B 1 125 ? -12.524 -2.783 3.608 1 94.87 125 SER B C 1
ATOM 2346 O O . SER B 1 125 ? -11.519 -3.347 3.171 1 94.87 125 SER B O 1
ATOM 2348 N N . ALA B 1 126 ? -13.042 -1.743 3.147 1 96.06 126 ALA B N 1
ATOM 2349 C CA . ALA B 1 126 ? -12.344 -1.016 2.09 1 96.06 126 ALA B CA 1
ATOM 2350 C C . ALA B 1 126 ? -12.597 0.485 2.198 1 96.06 126 ALA B C 1
ATOM 2352 O O . ALA B 1 126 ? -13.639 0.911 2.702 1 96.06 126 ALA B O 1
ATOM 2353 N N . GLU B 1 127 ? -11.611 1.199 1.843 1 94.36 127 GLU B N 1
ATOM 2354 C CA . GLU B 1 127 ? -11.715 2.638 1.619 1 94.36 127 GLU B CA 1
ATOM 2355 C C . GLU B 1 127 ? -11.207 3.019 0.231 1 94.36 127 GLU B C 1
ATOM 2357 O O . GLU B 1 127 ? -10.243 2.433 -0.265 1 94.36 127 GLU B O 1
ATOM 2362 N N . TYR B 1 128 ? -11.861 3.949 -0.357 1 93.95 128 TYR B N 1
ATOM 2363 C CA . TYR B 1 128 ? -11.382 4.396 -1.66 1 93.95 128 TYR B CA 1
ATOM 2364 C C . TYR B 1 128 ? -11.484 5.911 -1.788 1 93.95 128 TYR B C 1
ATOM 2366 O O . TYR B 1 128 ? -12.259 6.55 -1.072 1 93.95 128 TYR B O 1
ATOM 2374 N N . TRP B 1 129 ? -10.644 6.485 -2.575 1 92.09 129 TRP B N 1
ATOM 2375 C CA . TRP B 1 129 ? -10.553 7.905 -2.899 1 92.09 129 TRP B CA 1
ATOM 2376 C C . TRP B 1 129 ? -10.592 8.124 -4.407 1 92.09 129 TRP B C 1
ATOM 2378 O O . TRP B 1 129 ? -9.801 7.533 -5.147 1 92.09 129 TRP B O 1
ATOM 2388 N N . ASP B 1 130 ? -11.519 8.812 -4.92 1 83.08 130 ASP B N 1
ATOM 2389 C CA . ASP B 1 130 ? -11.628 9.128 -6.341 1 83.08 130 ASP B CA 1
ATOM 2390 C C . ASP B 1 130 ? -10.919 10.44 -6.667 1 83.08 130 ASP B C 1
ATOM 2392 O O . ASP B 1 130 ? -11.165 11.461 -6.022 1 83.08 130 ASP B O 1
ATOM 2396 N N . THR B 1 131 ? -9.726 10.458 -7.373 1 69.69 131 THR B N 1
ATOM 2397 C CA . THR B 1 131 ? -8.939 11.645 -7.69 1 69.69 131 THR B CA 1
ATOM 2398 C C . THR B 1 131 ? -9.651 12.505 -8.73 1 69.69 131 THR B C 1
ATOM 2400 O O . THR B 1 131 ? -9.303 13.671 -8.923 1 69.69 131 THR B O 1
ATOM 2403 N N . GLY B 1 132 ? -10.398 11.877 -9.748 1 53.6 132 GLY B N 1
ATOM 2404 C CA . GLY B 1 132 ? -11.052 12.717 -10.739 1 53.6 132 GLY B CA 1
ATOM 2405 C C . GLY B 1 132 ? -11.709 13.946 -10.14 1 53.6 132 GLY B C 1
ATOM 2406 O O . GLY B 1 132 ? -11.619 15.04 -10.701 1 53.6 132 GLY B O 1
ATOM 2407 N N . SER B 1 133 ? -12.742 13.734 -9.434 1 46.74 133 SER B N 1
ATOM 2408 C CA . SER B 1 133 ? -13.478 14.942 -9.076 1 46.74 133 SER B CA 1
ATOM 2409 C C . SER B 1 133 ? -12.661 15.832 -8.145 1 46.74 133 SER B C 1
ATOM 2411 O O . SER B 1 133 ? -11.752 15.357 -7.462 1 46.74 133 SER B O 1
ATOM 2413 N N . THR B 1 134 ? -12.492 17.057 -8.337 1 46.06 134 THR B N 1
ATOM 2414 C CA . THR B 1 134 ? -11.816 18.083 -7.549 1 46.06 134 THR B CA 1
ATOM 2415 C C . THR B 1 134 ? -11.72 17.664 -6.085 1 46.06 134 THR B C 1
ATOM 2417 O O . THR B 1 134 ? -10.809 18.088 -5.371 1 46.06 134 THR B O 1
ATOM 2420 N N . VAL B 1 135 ? -12.759 16.914 -5.642 1 48.58 135 VAL B N 1
ATOM 2421 C CA . VAL B 1 135 ? -12.817 16.601 -4.218 1 48.58 135 VAL B CA 1
ATOM 2422 C C . VAL B 1 135 ? -12.398 15.15 -3.99 1 48.58 135 VAL B C 1
ATOM 2424 O O . VAL B 1 135 ? -12.996 14.229 -4.551 1 48.58 135 VAL B O 1
ATOM 2427 N N . LYS B 1 136 ? -11.231 14.857 -3.464 1 58.58 136 LYS B N 1
ATOM 2428 C CA . LYS B 1 136 ? -10.852 13.543 -2.953 1 58.58 136 LYS B CA 1
ATOM 2429 C C . LYS B 1 136 ? -11.912 12.996 -2.002 1 58.58 136 LYS B C 1
ATOM 2431 O O . LYS B 1 136 ? -12.129 13.548 -0.921 1 58.58 136 LYS B O 1
ATOM 2436 N N . SER B 1 137 ? -12.916 12.293 -2.631 1 68.89 137 SER B N 1
ATOM 2437 C CA . SER B 1 137 ? -13.879 11.658 -1.737 1 68.89 137 SER B CA 1
ATOM 2438 C C . SER B 1 137 ? -13.398 10.28 -1.296 1 68.89 137 SER B C 1
ATOM 2440 O O . SER B 1 137 ? -12.854 9.52 -2.099 1 68.89 137 SER B O 1
ATOM 2442 N N . ALA B 1 138 ? -13.329 10.134 -0.063 1 72.7 138 ALA B N 1
ATOM 2443 C CA . ALA B 1 138 ? -13.021 8.837 0.534 1 72.7 138 ALA B CA 1
ATOM 2444 C C . ALA B 1 138 ? -14.29 8.138 1.013 1 72.7 138 ALA B C 1
ATOM 2446 O O . ALA B 1 138 ? -15.192 8.78 1.557 1 72.7 138 ALA B O 1
ATOM 2447 N N . PHE B 1 139 ? -14.409 6.829 0.694 1 77.04 139 PHE B N 1
ATOM 2448 C CA . PHE B 1 139 ? -15.502 6.013 1.21 1 77.04 139 PHE B CA 1
ATOM 2449 C C . PHE B 1 139 ? -14.966 4.785 1.935 1 77.04 139 PHE B C 1
ATOM 2451 O O . PHE B 1 139 ? -13.976 4.188 1.508 1 77.04 139 PHE B O 1
ATOM 2458 N N . ASN B 1 140 ? -15.596 4.455 3.029 1 77.03 140 ASN B N 1
ATOM 2459 C CA . ASN B 1 140 ? -15.299 3.225 3.756 1 77.03 140 ASN B CA 1
ATOM 2460 C C . ASN B 1 140 ? -16.374 2.166 3.529 1 77.03 140 ASN B C 1
ATOM 2462 O O . ASN B 1 140 ? -17.559 2.42 3.754 1 77.03 140 ASN B O 1
ATOM 2466 N N . PHE B 1 141 ? -15.932 1.048 3.054 1 76.33 141 PHE B N 1
ATOM 2467 C CA . PHE B 1 141 ? -16.797 -0.096 2.792 1 76.33 141 PHE B CA 1
ATOM 2468 C C . PHE B 1 141 ? -16.417 -1.277 3.678 1 76.33 141 PHE B C 1
ATOM 2470 O O . PHE B 1 141 ? -15.241 -1.637 3.77 1 76.33 141 PHE B O 1
ATOM 2477 N N . VAL B 1 142 ? -17.365 -1.719 4.485 1 71.62 142 VAL B N 1
ATOM 2478 C CA . VAL B 1 142 ? -17.121 -2.915 5.285 1 71.62 142 VAL B CA 1
ATOM 2479 C C . VAL B 1 142 ? -18.063 -4.032 4.843 1 71.62 142 VAL B C 1
ATOM 2481 O O . VAL B 1 142 ? -19.264 -3.809 4.672 1 71.62 142 VAL B O 1
ATOM 2484 N N . ARG B 1 143 ? -17.419 -5.135 4.332 1 68.02 143 ARG B N 1
ATOM 2485 C CA . ARG B 1 143 ? -18.236 -6.29 3.976 1 68.02 143 ARG B CA 1
ATOM 2486 C C . ARG B 1 143 ? -19.042 -6.781 5.174 1 68.02 143 ARG B C 1
ATOM 2488 O O . ARG B 1 143 ? -18.474 -7.11 6.218 1 68.02 143 ARG B O 1
ATOM 2495 N N . LYS B 1 144 ? -20.277 -6.205 5.315 1 54.91 144 LYS B N 1
ATOM 2496 C CA . LYS B 1 144 ? -21.17 -6.675 6.371 1 54.91 144 LYS B CA 1
ATOM 2497 C C . LYS B 1 144 ? -21.296 -8.195 6.348 1 54.91 144 LYS B C 1
ATOM 2499 O O . LYS B 1 144 ? -21.798 -8.768 5.379 1 54.91 144 LYS B O 1
ATOM 2504 N N . VAL B 1 145 ? -20.511 -9.169 6.701 1 40.33 145 VAL B N 1
ATOM 2505 C CA . VAL B 1 145 ? -21.19 -10.413 7.047 1 40.33 145 VAL B CA 1
ATOM 2506 C C . VAL B 1 145 ? -22.454 -10.107 7.847 1 40.33 145 VAL B C 1
ATOM 2508 O O . VAL B 1 145 ? -22.532 -9.082 8.528 1 40.33 145 VAL B O 1
ATOM 2511 N N . VAL B 1 146 ? -23.711 -11.019 7.931 1 36.72 146 VAL B N 1
ATOM 2512 C CA . VAL B 1 146 ? -25.031 -10.95 8.55 1 36.72 146 VAL B CA 1
ATOM 2513 C C . VAL B 1 146 ? -24.913 -10.358 9.953 1 36.72 146 VAL B C 1
ATOM 2515 O O . VAL B 1 146 ? -25.908 -9.915 10.532 1 36.72 146 VAL B O 1
ATOM 2518 N N . GLY B 1 147 ? -24.367 -10.989 11.055 1 38.04 147 GLY B N 1
ATOM 2519 C CA . GLY B 1 147 ? -25.052 -10.602 12.278 1 38.04 147 GLY B CA 1
ATOM 2520 C C . GLY B 1 147 ? -24.954 -9.117 12.573 1 38.04 147 GLY B C 1
ATOM 2521 O O . GLY B 1 147 ? -24.492 -8.341 11.732 1 38.04 147 GLY B O 1
ATOM 2522 N N . ASN B 1 148 ? -24.494 -8.466 13.876 1 34.52 148 ASN B N 1
ATOM 2523 C CA . ASN B 1 148 ? -24.96 -7.262 14.556 1 34.52 148 ASN B CA 1
ATOM 2524 C C . ASN B 1 148 ? -24.301 -6.008 13.99 1 34.52 148 ASN B C 1
ATOM 2526 O O . ASN B 1 148 ? -24.776 -4.894 14.219 1 34.52 148 ASN B O 1
ATOM 2530 N N . GLU B 1 149 ? -22.874 -5.829 14.046 1 36.6 149 GLU B N 1
ATOM 2531 C CA . GLU B 1 149 ? -22.501 -4.46 14.39 1 36.6 149 GLU B CA 1
ATOM 2532 C C . GLU B 1 149 ? -22.541 -3.553 13.163 1 36.6 149 GLU B C 1
ATOM 2534 O O . GLU B 1 149 ? -22.435 -4.027 12.03 1 36.6 149 GLU B O 1
ATOM 2539 N N . GLU B 1 150 ? -23.054 -2.242 13.395 1 33.69 150 GLU B N 1
ATOM 2540 C CA . GLU B 1 150 ? -23.419 -0.995 12.73 1 33.69 150 GLU B CA 1
ATOM 2541 C C . GLU B 1 150 ? -22.31 -0.524 11.795 1 33.69 150 GLU B C 1
ATOM 2543 O O . GLU B 1 150 ? -21.125 -0.655 12.112 1 33.69 150 GLU B O 1
ATOM 2548 N N . PRO B 1 151 ? -22.599 -0.442 10.574 1 38.33 151 PRO B N 1
ATOM 2549 C CA . PRO B 1 151 ? -21.759 0.204 9.563 1 38.33 151 PRO B CA 1
ATOM 2550 C C . PRO B 1 151 ? -21.075 1.467 10.081 1 38.33 151 PRO B C 1
ATOM 2552 O O . PRO B 1 151 ? -21.715 2.295 10.735 1 38.33 151 PRO B O 1
ATOM 2555 N N . GLY B 1 152 ? -19.914 1.296 10.752 1 34.51 152 GLY B N 1
ATOM 2556 C CA . GLY B 1 152 ? -19.308 2.494 11.311 1 34.51 152 GLY B CA 1
ATOM 2557 C C . GLY B 1 152 ? -19.392 3.693 10.384 1 34.51 152 GLY B C 1
ATOM 2558 O O . GLY B 1 152 ? -19.644 3.542 9.187 1 34.51 152 GLY B O 1
ATOM 2559 N N . LYS B 1 153 ? -19.628 4.841 10.987 1 34.57 153 LYS B N 1
ATOM 2560 C CA . LYS B 1 153 ? -19.883 6.199 10.513 1 34.57 153 LYS B CA 1
ATOM 2561 C C . LYS B 1 153 ? -18.863 6.612 9.456 1 34.57 153 LYS B C 1
ATOM 2563 O O . LYS B 1 153 ? -17.709 6.182 9.498 1 34.57 153 LYS B O 1
ATOM 2568 N N . PRO B 1 154 ? -19.378 7.207 8.443 1 33.77 154 PRO B N 1
ATOM 2569 C CA . PRO B 1 154 ? -18.603 7.976 7.466 1 33.77 154 PRO B CA 1
ATOM 2570 C C . PRO B 1 154 ? -17.559 8.878 8.119 1 33.77 154 PRO B C 1
ATOM 2572 O O . PRO B 1 154 ? -17.847 9.538 9.12 1 33.77 154 PRO B O 1
ATOM 2575 N N . SER B 1 155 ? -16.624 8.449 8.733 1 30.73 155 SER B N 1
ATOM 2576 C CA . SER B 1 155 ? -15.888 9.571 9.309 1 30.73 155 SER B CA 1
ATOM 2577 C C . SER B 1 155 ? -15.871 10.765 8.361 1 30.73 155 SER B C 1
ATOM 2579 O O . SER B 1 155 ? -15.624 10.61 7.163 1 30.73 155 SER B O 1
ATOM 2581 N N . ASN B 1 156 ? -16.77 11.824 8.781 1 29 156 ASN B N 1
ATOM 2582 C CA . ASN B 1 156 ? -16.918 13.189 8.286 1 29 156 ASN B CA 1
ATOM 2583 C C . ASN B 1 156 ? -15.585 13.761 7.813 1 29 156 ASN B C 1
ATOM 2585 O O . ASN B 1 156 ? -15.481 14.957 7.534 1 29 156 ASN B O 1
ATOM 2589 N N . SER B 1 157 ? -14.646 13.634 7.486 1 30.71 157 SER B N 1
ATOM 2590 C CA . SER B 1 157 ? -14.026 14.897 7.099 1 30.71 157 SER B CA 1
ATOM 2591 C C . SER B 1 157 ? -14.906 15.667 6.119 1 30.71 157 SER B C 1
ATOM 2593 O O . SER B 1 157 ? -14.616 16.819 5.79 1 30.71 157 SER B O 1
ATOM 2595 N N . THR B 1 158 ? -15.741 15.785 5.101 1 27.75 158 THR B N 1
ATOM 2596 C CA . THR B 1 158 ? -16.903 16.666 5.089 1 27.75 158 THR B CA 1
ATOM 2597 C C . THR B 1 158 ? -17.991 16.139 6.02 1 27.75 158 THR B C 1
ATOM 2599 O O . THR B 1 158 ? -18.264 14.937 6.047 1 27.75 158 THR B O 1
ATOM 2602 N N . ASN B 1 159 ? -18.532 16.915 7.17 1 27.82 159 ASN B N 1
ATOM 2603 C CA . ASN B 1 159 ? -19.622 16.999 8.137 1 27.82 159 ASN B CA 1
ATOM 2604 C C . ASN B 1 159 ? -20.978 16.774 7.474 1 27.82 159 ASN B C 1
ATOM 2606 O O . ASN B 1 159 ? -22.02 16.983 8.096 1 27.82 159 ASN B O 1
ATOM 2610 N N . GLN B 1 160 ? -21.201 16.385 6.268 1 26.98 160 GLN B N 1
ATOM 2611 C CA . GLN B 1 160 ? -22.614 16.419 5.905 1 26.98 160 GLN B CA 1
ATOM 2612 C C . GLN B 1 160 ? -23.413 15.396 6.708 1 26.98 160 GLN B C 1
ATOM 2614 O O . GLN B 1 160 ? -23.204 14.19 6.568 1 26.98 160 GLN B O 1
ATOM 2619 N N . THR B 1 161 ? -23.63 15.643 8.115 1 23.61 161 THR B N 1
ATOM 2620 C CA . THR B 1 161 ? -24.588 14.846 8.871 1 23.61 161 THR B CA 1
ATOM 2621 C C . THR B 1 161 ? -25.938 14.805 8.16 1 23.61 161 THR B C 1
ATOM 2623 O O . THR B 1 161 ? -26.514 15.85 7.85 1 23.61 161 THR B O 1
ATOM 2626 N N . LEU B 1 162 ? -26.136 13.887 7.282 1 19.62 162 LEU B N 1
ATOM 2627 C CA . LEU B 1 162 ? -27.469 13.653 6.737 1 19.62 162 LEU B CA 1
ATOM 2628 C C . LEU B 1 162 ? -28.488 13.465 7.855 1 19.62 162 LEU B C 1
ATOM 2630 O O . LEU B 1 162 ? -28.293 12.636 8.746 1 19.62 162 LEU B O 1
ATOM 2634 N N . GLU B 1 163 ? -28.937 14.639 8.463 1 18.86 163 GLU B N 1
ATOM 2635 C CA . GLU B 1 163 ? -30.185 14.606 9.221 1 18.86 163 GLU B CA 1
ATOM 2636 C C . GLU B 1 163 ? -31.315 13.995 8.396 1 18.86 163 GLU B C 1
ATOM 2638 O O . GLU B 1 163 ? -31.573 14.427 7.271 1 18.86 163 GLU B O 1
ATOM 2643 N N . LEU B 1 164 ? -31.508 12.688 8.62 1 20.2 164 LEU B N 1
ATOM 2644 C CA . LEU B 1 164 ? -32.931 12.425 8.433 1 20.2 164 LEU B CA 1
ATOM 2645 C C . LEU B 1 164 ? -33.765 13.206 9.443 1 20.2 164 LEU B C 1
ATOM 2647 O O . LEU B 1 164 ? -33.312 13.464 10.561 1 20.2 164 LEU B O 1
#

InterPro domains:
  IPR012349 FMN-binding split barrel [G3DSA:2.30.110.10] (6-161)
  IPR038725 General stress protein, FMN-binding split barrel domain [PF16242] (10-150)
  IPR052917 Stress Response and Developmental Protein [PTHR34818] (7-143)

Radius of gyration: 20.45 Å; Cα contacts (8 Å, |Δi|>4): 622; chains: 2; bounding box: 66×56×41 Å

Foldseek 3Di:
DDPVVQVVVVVVVQCLLQVFQWKWKWFAFPVGDIDTDIFGWFRDRDPQKTKGKDFAPDRVNVRLVVPQWIWIWRDDQKTKIFTFGKDKADDLVVLVVRDDPVVCVVVVDHSPPPRMIMIMTRTAKMWMFHPPPPDRDIDMHGPPPPDDDDPDDPPPPPPPPPDD/DDPVVQVVVVVVVQCLLQVFQWKWKWFAFPVGDIDTDIFGWFRDRDPQKTKGKDFAPDRVNVRLVVPQWIWIWRDDQKTKIFTFGKDKADDLVVLVVRDDPVVCVVVVDHSPPPRMIMIMTRTAKMWMFRVPPPDRDIDMHGPPDPDDDDPDDPPPPPPPPPDD

Organism: NCBI:txid2304605